Protein AF-A0A2T4ZDI1-F1 (afdb_monomer_lite)

Radius of gyration: 30.71 Å; chains: 1; bounding box: 75×49×83 Å

pLDDT: mean 70.28, std 19.52, range [36.59, 96.5]

Foldseek 3Di:
DDDCVVVVVVVVVVVVVVLVVVVVVVVVVVVVVVVVVVVDPDPVCPVVVVVVLVVCVVCVCVSVVVVCVVLVVVCVPDPVSVVVVVVVVVVVLVVLVVVLVVQLVVQVVPDPPRPPSNVVSVVSNVVVVVVVVVVVVVPDQAEWEDDPQWTADPNFIKGWFQQKKFFPVQWADFRHDYDQWTKTDGHPDDPRFKIWIDRDPPDGITIIIGTPDPDDDPVNQPFDWKWKQFPVRDIDTFDRVLVVVVVVQQVPFDFDDDDDPFAWPTKIWMWTHDPVDNIIGTWMWTATPVRWIWIDDPPGIGTDDPVSVVSVD

Organism: NCBI:txid1121389

Sequence (313 aa):
MGNDQPRLTRLHASLILVLTLGIVILTIPVSILFLYFTSFHTWEYMFYPIAYAIIINTVGFVTVGRARNILATHASKNKYGRRSVHSTFLLQFAVGVLGGLVGILIGRRYFKKGRLFTISNGALLLVNLCMYGWLFSYAYLPEIQKEGSALQYEDRQYSIMREADVSREHLGKTIGVSNASKIYAIKGFSTTEWLATCVDANIAFCSVYRQQTEPIDVNNFSPNQMVIQERNGTEKQVNQKNLDRLIALFEQNPQVAKPKSEKIVRSAAVYLFSDQYPFRWKLAYIKTSNDDRYLTDNNKTIQLDDELLQILK

Secondary structure (DSSP, 8-state):
----HHHHHHHHHHHHHHHHHHHHHHHHHHHHHHHHHHTS--GGGGHHHHHHHHHHHHHHHHHHHHHHHHHHHHHTT-TTHHHHHHHHHHHHHHHHHHHHHHHHHHHHHH-TT-HHHHHHHHHHHHHHHHHHHHHHHHH-PPB-EEETTEEEETTEEEEEEEEEEEEGGGEEEEEEEETTEEEEEETTS-TTTEEEEES-TT-SEEEEEEES-SPP-HHHH---EEEEE-TT--EEEE-HHHHHHHHHHHHHSPP-PPPSSSPEEEEEEEEEE-SS-SEEEEEEEEEETTS-EEEE-SS-EEEE-GGGHHHH-

Structure (mmCIF, N/CA/C/O backbone):
data_AF-A0A2T4ZDI1-F1
#
_entry.id   AF-A0A2T4ZDI1-F1
#
loop_
_atom_site.group_PDB
_atom_site.id
_atom_site.type_symbol
_atom_site.label_atom_id
_atom_site.label_alt_id
_atom_site.label_comp_id
_atom_site.label_asym_id
_atom_site.label_entity_id
_atom_site.label_seq_id
_atom_site.pdbx_PDB_ins_code
_atom_site.Cartn_x
_atom_site.Cartn_y
_atom_site.Cartn_z
_atom_site.occupancy
_atom_site.B_iso_or_equiv
_atom_site.auth_seq_id
_atom_site.auth_comp_id
_atom_site.auth_asym_id
_atom_site.auth_atom_id
_atom_site.pdbx_PDB_model_num
ATOM 1 N N . MET A 1 1 ? 14.271 33.858 2.937 1.00 39.78 1 MET A N 1
ATOM 2 C CA . MET A 1 1 ? 14.321 33.290 1.570 1.00 39.78 1 MET A CA 1
ATOM 3 C C . MET A 1 1 ? 15.446 33.986 0.818 1.00 39.78 1 MET A C 1
ATOM 5 O O . MET A 1 1 ? 15.275 35.121 0.400 1.00 39.78 1 MET A O 1
ATOM 9 N N . GLY A 1 2 ? 16.631 33.368 0.791 1.00 36.59 2 GLY A N 1
ATOM 10 C CA . GLY A 1 2 ? 17.852 33.942 0.214 1.00 36.59 2 GLY A CA 1
ATOM 11 C C . GLY A 1 2 ? 17.944 33.705 -1.294 1.00 36.59 2 GLY A C 1
ATOM 12 O O . GLY A 1 2 ? 17.640 32.620 -1.784 1.00 36.59 2 GLY A O 1
ATOM 13 N N . ASN A 1 3 ? 18.336 34.747 -2.019 1.00 44.28 3 ASN A N 1
ATOM 14 C CA . ASN A 1 3 ? 18.349 34.847 -3.475 1.00 44.28 3 ASN A CA 1
ATOM 15 C C . ASN A 1 3 ? 19.656 34.277 -4.077 1.00 44.28 3 ASN A C 1
ATOM 17 O O . ASN A 1 3 ? 20.459 35.017 -4.638 1.00 44.28 3 ASN A O 1
ATOM 21 N N . ASP A 1 4 ? 19.886 32.964 -3.945 1.00 38.50 4 ASP A N 1
ATOM 22 C CA . ASP A 1 4 ? 21.107 32.283 -4.438 1.00 38.50 4 ASP A CA 1
ATOM 23 C C . ASP A 1 4 ? 20.983 31.677 -5.854 1.00 38.50 4 ASP A C 1
ATOM 25 O O . ASP A 1 4 ? 21.949 31.145 -6.413 1.00 38.50 4 ASP A O 1
ATOM 29 N N . GLN A 1 5 ? 19.819 31.795 -6.501 1.00 40.94 5 GLN A N 1
ATOM 30 C CA . GLN A 1 5 ? 19.595 31.247 -7.846 1.00 40.94 5 GLN A CA 1
ATOM 31 C C . GLN A 1 5 ? 20.521 31.770 -8.968 1.00 40.94 5 GLN A C 1
ATOM 33 O O . GLN A 1 5 ? 20.863 30.962 -9.838 1.00 40.94 5 GLN A O 1
ATOM 38 N N . PRO A 1 6 ? 20.983 33.040 -9.008 1.00 41.75 6 PRO A N 1
ATOM 39 C CA . PRO A 1 6 ? 21.794 33.508 -10.136 1.00 41.75 6 PRO A CA 1
ATOM 40 C C . PRO A 1 6 ? 23.256 33.034 -10.091 1.00 41.75 6 PRO A C 1
ATOM 42 O O . PRO A 1 6 ? 23.949 33.092 -11.108 1.00 41.75 6 PRO A O 1
ATOM 45 N N . ARG A 1 7 ? 23.749 32.545 -8.942 1.00 40.66 7 ARG A N 1
ATOM 46 C CA . ARG A 1 7 ? 25.122 32.019 -8.822 1.00 40.66 7 ARG A CA 1
ATOM 47 C C . ARG A 1 7 ? 25.230 30.578 -9.314 1.00 40.66 7 ARG A C 1
ATOM 49 O O . ARG A 1 7 ? 26.206 30.232 -9.979 1.00 40.66 7 ARG A O 1
ATOM 56 N N . LEU A 1 8 ? 24.207 29.760 -9.064 1.00 41.31 8 LEU A N 1
ATOM 57 C CA . LEU A 1 8 ? 24.217 28.348 -9.445 1.00 41.31 8 LEU A CA 1
ATOM 58 C C . LEU A 1 8 ? 24.114 28.161 -10.969 1.00 41.31 8 LEU A C 1
ATOM 60 O O . LEU A 1 8 ? 24.819 27.331 -11.536 1.00 41.31 8 LEU A O 1
ATOM 64 N N . THR A 1 9 ? 23.301 28.967 -11.654 1.00 46.62 9 THR A N 1
ATOM 65 C CA . THR A 1 9 ? 23.159 28.926 -13.122 1.00 46.62 9 THR A CA 1
ATOM 66 C C . THR A 1 9 ? 24.428 29.358 -13.856 1.00 46.62 9 THR A C 1
ATOM 68 O O . THR A 1 9 ? 24.782 28.737 -14.858 1.00 46.62 9 THR A O 1
ATOM 71 N N . ARG A 1 10 ? 25.172 30.344 -13.331 1.00 43.69 10 ARG A N 1
ATOM 72 C CA . ARG A 1 10 ? 26.480 30.737 -13.889 1.00 43.69 10 ARG A CA 1
ATOM 73 C C . ARG A 1 10 ? 27.524 29.628 -13.751 1.00 43.69 10 ARG A C 1
ATOM 75 O O . ARG A 1 10 ? 28.236 29.360 -14.709 1.00 43.69 10 ARG A O 1
ATOM 82 N N . LEU A 1 11 ? 27.565 28.929 -12.615 1.00 46.56 11 LEU A N 1
ATOM 83 C CA . LEU A 1 11 ? 28.468 27.788 -12.404 1.00 46.56 11 LEU A CA 1
ATOM 84 C C . LEU A 1 11 ? 28.185 26.618 -13.362 1.00 46.56 11 LEU A C 1
ATOM 86 O O . LEU A 1 11 ? 29.123 26.021 -13.885 1.00 46.56 11 LEU A O 1
ATOM 90 N N . HIS A 1 12 ? 26.912 26.330 -13.655 1.00 47.72 12 HIS A N 1
ATOM 91 C CA . HIS A 1 12 ? 26.536 25.280 -14.612 1.00 47.72 12 HIS A CA 1
ATOM 92 C C . HIS A 1 12 ? 26.913 25.648 -16.053 1.00 47.72 12 HIS A C 1
ATOM 94 O O . HIS A 1 12 ? 27.430 24.803 -16.781 1.00 47.72 12 HIS A O 1
ATOM 100 N N . ALA A 1 13 ? 26.708 26.907 -16.453 1.00 45.28 13 ALA A N 1
ATOM 101 C CA . ALA A 1 13 ? 27.113 27.385 -17.773 1.00 45.28 13 ALA A CA 1
ATOM 102 C C . ALA A 1 13 ? 28.640 27.329 -17.948 1.00 45.28 13 ALA A C 1
ATOM 104 O O . ALA A 1 13 ? 29.117 26.849 -18.975 1.00 45.28 13 ALA A O 1
ATOM 105 N N . SER A 1 14 ? 29.403 27.726 -16.925 1.00 45.78 14 SER A N 1
ATOM 106 C CA . SER A 1 14 ? 30.868 27.661 -16.943 1.00 45.78 14 SER A CA 1
ATOM 107 C C . SER A 1 14 ? 31.394 26.225 -16.992 1.00 45.78 14 SER A C 1
ATOM 109 O O . SER A 1 14 ? 32.321 25.951 -17.745 1.00 45.78 14 SER A O 1
ATOM 111 N N . LEU A 1 15 ? 30.793 25.285 -16.253 1.00 49.50 15 LEU A N 1
ATOM 112 C CA . LEU A 1 15 ? 31.211 23.878 -16.278 1.00 49.50 15 LEU A CA 1
ATOM 113 C C . LEU A 1 15 ? 30.944 23.227 -17.644 1.00 49.50 15 LEU A C 1
ATOM 115 O O . LEU A 1 15 ? 31.797 22.513 -18.169 1.00 49.50 15 LEU A O 1
ATOM 119 N N . ILE A 1 16 ? 29.780 23.505 -18.242 1.00 51.31 16 ILE A N 1
ATOM 120 C CA . ILE A 1 16 ? 29.439 23.036 -19.592 1.00 51.31 16 ILE A CA 1
ATOM 121 C C . ILE A 1 16 ? 30.405 23.639 -20.616 1.00 51.31 16 ILE A C 1
ATOM 123 O O . ILE A 1 16 ? 30.919 22.910 -21.463 1.00 51.31 16 ILE A O 1
ATOM 127 N N . LEU A 1 17 ? 30.711 24.935 -20.516 1.00 48.41 17 LEU A N 1
ATOM 128 C CA . LEU A 1 17 ? 31.657 25.607 -21.406 1.00 48.41 17 LEU A CA 1
ATOM 129 C C . LEU A 1 17 ? 33.066 25.003 -21.293 1.00 48.41 17 LEU A C 1
ATOM 131 O O . LEU A 1 17 ? 33.677 24.710 -22.314 1.00 48.41 17 LEU A O 1
ATOM 135 N N . VAL A 1 18 ? 33.554 24.751 -20.073 1.00 52.44 18 VAL A N 1
ATOM 136 C CA . VAL A 1 18 ? 34.882 24.164 -19.819 1.00 52.44 18 VAL A CA 1
ATOM 137 C C . VAL A 1 18 ? 34.973 22.730 -20.337 1.00 52.44 18 VAL A C 1
ATOM 139 O O . VAL A 1 18 ? 35.964 22.379 -20.970 1.00 52.44 18 VAL A O 1
ATOM 142 N N . LEU A 1 19 ? 33.937 21.908 -20.145 1.00 49.28 19 LEU A N 1
ATOM 143 C CA . LEU A 1 19 ? 33.903 20.547 -20.693 1.00 49.28 19 LEU A CA 1
ATOM 144 C C . LEU A 1 19 ? 33.841 20.551 -22.225 1.00 49.28 19 LEU A C 1
ATOM 146 O O . LEU A 1 19 ? 34.514 19.752 -22.871 1.00 49.28 19 LEU A O 1
ATOM 150 N N . THR A 1 20 ? 33.085 21.479 -22.812 1.00 50.38 20 THR A N 1
ATOM 151 C CA . THR A 1 20 ? 32.968 21.600 -24.272 1.00 50.38 20 THR A CA 1
ATOM 152 C C . THR A 1 20 ? 34.278 22.101 -24.888 1.00 50.38 20 THR A C 1
ATOM 154 O O . THR A 1 20 ? 34.760 21.516 -25.855 1.00 50.38 20 THR A O 1
ATOM 157 N N . LEU A 1 21 ? 34.915 23.116 -24.292 1.00 46.34 21 LEU A N 1
ATOM 158 C CA . LEU A 1 21 ? 36.237 23.602 -24.698 1.00 46.34 21 LEU A CA 1
ATOM 159 C C . LEU A 1 21 ? 37.320 22.542 -24.498 1.00 46.34 21 LEU A C 1
ATOM 161 O O . LEU A 1 21 ? 38.151 22.378 -25.380 1.00 46.34 21 LEU A O 1
ATOM 165 N N . GLY A 1 22 ? 37.291 21.780 -23.403 1.00 49.44 22 GLY A N 1
ATOM 166 C CA . GLY A 1 22 ? 38.231 20.682 -23.167 1.00 49.44 22 GLY A CA 1
ATOM 167 C C . GLY A 1 22 ? 38.150 19.599 -24.247 1.00 49.44 22 GLY A C 1
ATOM 168 O O . GLY A 1 22 ? 39.178 19.153 -24.749 1.00 49.44 22 GLY A O 1
ATOM 169 N N . ILE A 1 23 ? 36.936 19.237 -24.677 1.00 50.16 23 ILE A N 1
ATOM 170 C CA . ILE A 1 23 ? 36.721 18.291 -25.785 1.00 50.16 23 ILE A CA 1
ATOM 171 C C . ILE A 1 23 ? 37.218 18.873 -27.117 1.00 50.16 23 ILE A C 1
ATOM 173 O O . ILE A 1 23 ? 37.845 18.165 -27.901 1.00 50.16 23 ILE A O 1
ATOM 177 N N . VAL A 1 24 ? 36.990 20.160 -27.384 1.00 47.56 24 VAL A N 1
ATOM 178 C CA . VAL A 1 24 ? 37.449 20.820 -28.621 1.00 47.56 24 VAL A CA 1
ATOM 179 C C . VAL A 1 24 ? 38.979 20.964 -28.651 1.00 47.56 24 VAL A C 1
ATOM 181 O O . VAL A 1 24 ? 39.612 20.664 -29.661 1.00 47.56 24 VAL A O 1
ATOM 184 N N . ILE A 1 25 ? 39.596 21.332 -27.527 1.00 47.78 25 ILE A N 1
ATOM 185 C CA . ILE A 1 25 ? 41.053 21.480 -27.388 1.00 47.78 25 ILE A CA 1
ATOM 186 C C . ILE A 1 25 ? 41.763 20.124 -27.466 1.00 47.78 25 ILE A C 1
ATOM 188 O O . ILE A 1 25 ? 42.890 20.071 -27.937 1.00 47.78 25 ILE A O 1
ATOM 192 N N . LEU A 1 26 ? 41.123 19.021 -27.064 1.00 47.34 26 LEU A N 1
ATOM 193 C CA . LEU A 1 26 ? 41.683 17.676 -27.232 1.00 47.34 26 LEU A CA 1
ATOM 194 C C . LEU A 1 26 ? 41.450 17.107 -28.637 1.00 47.34 26 LEU A C 1
ATOM 196 O O . LEU A 1 26 ? 42.296 16.376 -29.143 1.00 47.34 26 LEU A O 1
ATOM 200 N N . THR A 1 27 ? 40.339 17.437 -29.299 1.00 50.62 27 THR A N 1
ATOM 201 C CA . THR A 1 27 ? 40.041 16.890 -30.633 1.00 50.62 27 THR A CA 1
ATOM 202 C C . THR A 1 27 ? 40.819 17.582 -31.754 1.00 50.62 27 THR A C 1
ATOM 204 O O . THR A 1 27 ? 41.188 16.910 -32.718 1.00 50.62 27 THR A O 1
ATOM 207 N N . ILE A 1 28 ? 41.150 18.874 -31.635 1.00 47.44 28 ILE A N 1
ATOM 208 C CA . ILE A 1 28 ? 41.852 19.633 -32.690 1.00 47.44 28 ILE A CA 1
ATOM 209 C C . ILE A 1 28 ? 43.323 19.198 -32.890 1.00 47.44 28 ILE A C 1
ATOM 211 O O . ILE A 1 28 ? 43.657 18.818 -34.013 1.00 47.44 28 ILE A O 1
ATOM 215 N N . PRO A 1 29 ? 44.210 19.167 -31.870 1.00 46.16 29 PRO A N 1
ATOM 216 C CA . PRO A 1 29 ? 45.611 18.760 -32.036 1.00 46.16 29 PRO A CA 1
ATOM 217 C C . PRO A 1 29 ? 45.731 17.319 -32.518 1.00 46.16 29 PRO A C 1
ATOM 219 O O . PRO A 1 29 ? 46.622 16.985 -33.289 1.00 46.16 29 PRO A O 1
ATOM 222 N N . VAL A 1 30 ? 44.793 16.471 -32.100 1.00 50.12 30 VAL A N 1
ATOM 223 C CA . VAL A 1 30 ? 44.764 15.055 -32.451 1.00 50.12 30 VAL A CA 1
ATOM 224 C C . VAL A 1 30 ? 44.246 14.844 -33.880 1.00 50.12 30 VAL A C 1
ATOM 226 O O . VAL A 1 30 ? 44.764 13.985 -34.589 1.00 50.12 30 VAL A O 1
ATOM 229 N N . SER A 1 31 ? 43.308 15.672 -34.351 1.00 49.69 31 SER A N 1
ATOM 230 C CA . SER A 1 31 ? 42.899 15.703 -35.765 1.00 49.69 31 SER A CA 1
ATOM 231 C C . SER A 1 31 ? 44.014 16.242 -36.671 1.00 49.69 31 SER A C 1
ATOM 233 O O . SER A 1 31 ? 44.201 15.745 -37.778 1.00 49.69 31 SER A O 1
ATOM 235 N N . ILE A 1 32 ? 44.799 17.214 -36.189 1.00 50.81 32 ILE A N 1
ATOM 236 C CA . ILE A 1 32 ? 46.000 17.717 -36.877 1.00 50.81 32 ILE A CA 1
ATOM 237 C C . ILE A 1 32 ? 47.080 16.627 -36.935 1.00 50.81 32 ILE A C 1
ATOM 239 O O . ILE A 1 32 ? 47.657 16.406 -37.997 1.00 50.81 32 ILE A O 1
ATOM 243 N N . LEU A 1 33 ? 47.299 15.883 -35.843 1.00 49.38 33 LEU A N 1
ATOM 244 C CA . LEU A 1 33 ? 48.203 14.728 -35.816 1.00 49.38 33 LEU A CA 1
ATOM 245 C C . LEU A 1 33 ? 47.749 13.645 -36.811 1.00 49.38 33 LEU A C 1
ATOM 247 O O . LEU A 1 33 ? 48.561 13.095 -37.546 1.00 49.38 33 LEU A O 1
ATOM 251 N N . PHE A 1 34 ? 46.443 13.374 -36.888 1.00 50.62 34 PHE A N 1
ATOM 252 C CA . PHE A 1 34 ? 45.860 12.417 -37.832 1.00 50.62 34 PHE A CA 1
ATOM 253 C C . PHE A 1 34 ? 46.042 12.846 -39.298 1.00 50.62 34 PHE A C 1
ATOM 255 O O . PHE A 1 34 ? 46.395 12.024 -40.146 1.00 50.62 34 PHE A O 1
ATOM 262 N N . LEU A 1 35 ? 45.868 14.134 -39.609 1.00 49.41 35 LEU A N 1
ATOM 263 C CA . LEU A 1 35 ? 46.156 14.688 -40.939 1.00 49.41 35 LEU A CA 1
ATOM 264 C C . LEU A 1 35 ? 47.657 14.637 -41.274 1.00 49.41 35 LEU A C 1
ATOM 266 O O . LEU A 1 35 ? 48.026 14.350 -42.413 1.00 49.41 35 LEU A O 1
ATOM 270 N N . TYR A 1 36 ? 48.523 14.841 -40.280 1.00 50.16 36 TYR A N 1
ATOM 271 C CA . TYR A 1 36 ? 49.972 14.704 -40.428 1.00 50.16 36 TYR A CA 1
ATOM 272 C C . TYR A 1 36 ? 50.378 13.252 -40.740 1.00 50.16 36 TYR A C 1
ATOM 274 O O . TYR A 1 36 ? 51.114 13.014 -41.694 1.00 50.16 36 TYR A O 1
ATOM 282 N N . PHE A 1 37 ? 49.827 12.264 -40.023 1.00 47.69 37 PHE A N 1
ATOM 283 C CA . PHE A 1 37 ? 50.120 10.840 -40.244 1.00 47.69 37 PHE A CA 1
ATOM 284 C C . PHE A 1 37 ? 49.525 10.278 -41.541 1.00 47.69 37 PHE A C 1
ATOM 286 O O . PHE A 1 37 ? 50.158 9.458 -42.197 1.00 47.69 37 PHE A O 1
ATOM 293 N N . THR A 1 38 ? 48.340 10.732 -41.959 1.00 50.09 38 THR A N 1
ATOM 294 C CA . THR A 1 38 ? 47.721 10.294 -43.228 1.00 50.09 38 THR A CA 1
ATOM 295 C C . THR A 1 38 ? 48.400 10.877 -44.473 1.00 50.09 38 THR A C 1
ATOM 297 O O . THR A 1 38 ? 48.229 10.339 -45.568 1.00 50.09 38 THR A O 1
ATOM 300 N N . SER A 1 39 ? 49.211 11.929 -44.310 1.00 49.38 39 SER A N 1
ATOM 301 C CA . SER A 1 39 ? 50.030 12.515 -45.379 1.00 49.38 39 SER A CA 1
ATOM 302 C C . SER A 1 39 ? 51.314 11.719 -45.664 1.00 49.38 39 SER A C 1
ATOM 304 O O . SER A 1 39 ? 51.887 11.858 -46.743 1.00 49.38 39 SER A O 1
ATOM 306 N N . PHE A 1 40 ? 51.748 10.843 -44.749 1.00 46.88 40 PHE A N 1
ATOM 307 C CA . PHE A 1 40 ? 52.868 9.926 -44.972 1.00 46.88 40 PHE A CA 1
ATOM 308 C C . PHE A 1 40 ? 52.348 8.574 -45.489 1.00 46.88 40 PHE A C 1
ATOM 310 O O . PHE A 1 40 ? 51.689 7.811 -44.788 1.00 46.88 40 PHE A O 1
ATOM 317 N N . HIS A 1 41 ? 52.611 8.294 -46.768 1.00 50.00 41 HIS A N 1
ATOM 318 C CA . HIS A 1 41 ? 52.207 7.080 -47.485 1.00 50.00 41 HIS A CA 1
ATOM 319 C C . HIS A 1 41 ? 52.987 5.833 -47.035 1.00 50.00 41 HIS A C 1
ATOM 321 O O . HIS A 1 41 ? 53.791 5.288 -47.790 1.00 50.00 41 HIS A O 1
ATOM 327 N N . THR A 1 42 ? 52.729 5.321 -45.835 1.00 46.91 42 THR A N 1
ATOM 328 C CA . THR A 1 42 ? 53.154 3.962 -45.472 1.00 46.91 42 THR A CA 1
ATOM 329 C C . THR A 1 42 ? 51.965 3.140 -44.982 1.00 46.91 42 THR A C 1
ATOM 331 O O . THR A 1 42 ? 51.167 3.546 -44.140 1.00 46.91 42 THR A O 1
ATOM 334 N N . TRP A 1 43 ? 51.805 1.965 -45.592 1.00 45.84 43 TRP A N 1
ATOM 335 C CA . TRP A 1 43 ? 50.640 1.084 -45.461 1.00 45.84 43 TRP A CA 1
ATOM 336 C C . TRP A 1 43 ? 50.487 0.444 -44.069 1.00 45.84 43 TRP A C 1
ATOM 338 O O . TRP A 1 43 ? 49.454 -0.158 -43.783 1.00 45.84 43 TRP A O 1
ATOM 348 N N . GLU A 1 44 ? 51.465 0.621 -43.181 1.00 46.22 44 GLU A N 1
ATOM 349 C CA . GLU A 1 44 ? 51.450 0.107 -41.805 1.00 46.22 44 GLU A CA 1
ATOM 350 C C . GLU A 1 44 ? 50.489 0.878 -40.877 1.00 46.22 44 GLU A C 1
ATOM 352 O O . GLU A 1 44 ? 50.113 0.383 -39.816 1.00 46.22 44 GLU A O 1
ATOM 357 N N . TYR A 1 45 ? 49.989 2.048 -41.294 1.00 47.62 45 TYR A N 1
ATOM 358 C CA . TYR A 1 45 ? 49.121 2.895 -40.466 1.00 47.62 45 TYR A CA 1
ATOM 359 C C . TYR A 1 45 ? 47.609 2.662 -40.640 1.00 47.62 45 TYR A C 1
ATOM 361 O O . TYR A 1 45 ? 46.815 3.372 -40.027 1.00 47.62 45 TYR A O 1
ATOM 369 N N . MET A 1 46 ? 47.158 1.652 -41.399 1.00 45.84 46 MET A N 1
ATOM 370 C CA . MET A 1 46 ? 45.715 1.358 -41.543 1.00 45.84 46 MET A CA 1
ATOM 371 C C . MET A 1 46 ? 45.026 0.888 -40.246 1.00 45.84 46 MET A C 1
ATOM 373 O O . MET A 1 46 ? 43.804 0.990 -40.138 1.00 45.84 46 MET A O 1
ATOM 377 N N . PHE A 1 47 ? 45.780 0.437 -39.238 1.00 43.97 47 PHE A N 1
ATOM 378 C CA . PHE A 1 47 ? 45.231 0.063 -37.927 1.00 43.97 47 PHE A CA 1
ATOM 379 C C . PHE A 1 47 ? 44.957 1.263 -37.008 1.00 43.97 47 PHE A C 1
ATOM 381 O O . PHE A 1 47 ? 44.077 1.194 -36.146 1.00 43.97 47 PHE A O 1
ATOM 388 N N . TYR A 1 48 ? 45.647 2.387 -37.220 1.00 47.34 48 TYR A N 1
ATOM 389 C CA . TYR A 1 48 ? 45.492 3.587 -36.397 1.00 47.34 48 TYR A CA 1
ATOM 390 C C . TYR A 1 48 ? 44.095 4.225 -36.491 1.00 47.34 48 TYR A C 1
ATOM 392 O O . TYR A 1 48 ? 43.546 4.527 -35.439 1.00 47.34 48 TYR A O 1
ATOM 400 N N . PRO A 1 49 ? 43.453 4.378 -37.668 1.00 47.97 49 PRO A N 1
ATOM 401 C CA . PRO A 1 49 ? 42.096 4.919 -37.780 1.00 47.97 49 PRO A CA 1
ATOM 402 C C . PRO A 1 49 ? 41.035 4.099 -37.037 1.00 47.97 49 PRO A C 1
ATOM 404 O O . PRO A 1 49 ? 40.100 4.667 -36.479 1.00 47.97 49 PRO A O 1
ATOM 407 N N . ILE A 1 50 ? 41.182 2.770 -37.006 1.00 45.28 50 ILE A N 1
ATOM 408 C CA . ILE A 1 50 ? 40.242 1.867 -36.327 1.00 45.28 50 ILE A CA 1
ATOM 409 C C . ILE A 1 50 ? 40.448 1.944 -34.812 1.00 45.28 50 ILE A C 1
ATOM 411 O O . ILE A 1 50 ? 39.487 2.172 -34.080 1.00 45.28 50 ILE A O 1
ATOM 415 N N . ALA A 1 51 ? 41.696 1.846 -34.340 1.00 45.06 51 ALA A N 1
ATOM 416 C CA . ALA A 1 51 ? 42.025 2.048 -32.928 1.00 45.06 51 ALA A CA 1
ATOM 417 C C . ALA A 1 51 ? 41.612 3.453 -32.447 1.00 45.06 51 ALA A C 1
ATOM 419 O O . ALA A 1 51 ? 41.083 3.610 -31.352 1.00 45.06 51 ALA A O 1
ATOM 420 N N . TYR A 1 52 ? 41.762 4.467 -33.298 1.00 50.47 52 TYR A N 1
ATOM 421 C CA . TYR A 1 52 ? 41.361 5.849 -33.052 1.00 50.47 52 TYR A CA 1
ATOM 422 C C . TYR A 1 52 ? 39.842 6.029 -32.962 1.00 50.47 52 TYR A C 1
ATOM 424 O O . TYR A 1 52 ? 39.355 6.653 -32.020 1.00 50.47 52 TYR A O 1
ATOM 432 N N . ALA A 1 53 ? 39.077 5.437 -33.884 1.00 49.28 53 ALA A N 1
ATOM 433 C CA . ALA A 1 53 ? 37.617 5.441 -33.825 1.00 49.28 53 ALA A CA 1
ATOM 434 C C . ALA A 1 53 ? 37.105 4.719 -32.569 1.00 49.28 53 ALA A C 1
ATOM 436 O O . ALA A 1 53 ? 36.139 5.167 -31.952 1.00 49.28 53 ALA A O 1
ATOM 437 N N . ILE A 1 54 ? 37.776 3.642 -32.149 1.00 47.66 54 ILE A N 1
ATOM 438 C CA . ILE A 1 54 ? 37.476 2.931 -30.902 1.00 47.66 54 ILE A CA 1
ATOM 439 C C . ILE A 1 54 ? 37.799 3.814 -29.691 1.00 47.66 54 ILE A C 1
ATOM 441 O O . ILE A 1 54 ? 36.947 3.959 -28.818 1.00 47.66 54 ILE A O 1
ATOM 445 N N . ILE A 1 55 ? 38.967 4.463 -29.639 1.00 48.97 55 ILE A N 1
ATOM 446 C CA . ILE A 1 55 ? 39.363 5.327 -28.516 1.00 48.97 55 ILE A CA 1
ATOM 447 C C . ILE A 1 55 ? 38.441 6.547 -28.410 1.00 48.97 55 ILE A C 1
ATOM 449 O O . ILE A 1 55 ? 37.964 6.837 -27.318 1.00 48.97 55 ILE A O 1
ATOM 453 N N . ILE A 1 56 ? 38.110 7.225 -29.513 1.00 52.41 56 ILE A N 1
ATOM 454 C CA . ILE A 1 56 ? 37.191 8.375 -29.491 1.00 52.41 56 ILE A CA 1
ATOM 455 C C . ILE A 1 56 ? 35.784 7.963 -29.071 1.00 52.41 56 ILE A C 1
ATOM 457 O O . ILE A 1 56 ? 35.188 8.645 -28.239 1.00 52.41 56 ILE A O 1
ATOM 461 N N . ASN A 1 57 ? 35.256 6.848 -29.584 1.00 49.22 57 ASN A N 1
ATOM 462 C CA . ASN A 1 57 ? 33.946 6.366 -29.149 1.00 49.22 57 ASN A CA 1
ATOM 463 C C . ASN A 1 57 ? 33.974 5.941 -27.676 1.00 49.22 57 ASN A C 1
ATOM 465 O O . ASN A 1 57 ? 33.035 6.239 -26.948 1.00 49.22 57 ASN A O 1
ATOM 469 N N . THR A 1 58 ? 35.058 5.320 -27.202 1.00 46.28 58 THR A N 1
ATOM 470 C CA . THR A 1 58 ? 35.183 4.872 -25.804 1.00 46.28 58 THR A CA 1
ATOM 471 C C . THR A 1 58 ? 35.332 6.056 -24.847 1.00 46.28 58 THR A C 1
ATOM 473 O O . THR A 1 58 ? 34.636 6.131 -23.836 1.00 46.28 58 THR A O 1
ATOM 476 N N . VAL A 1 59 ? 36.184 7.030 -25.177 1.00 48.53 59 VAL A N 1
ATOM 477 C CA . VAL A 1 59 ? 36.363 8.259 -24.391 1.00 48.53 59 VAL A CA 1
ATOM 478 C C . VAL A 1 59 ? 35.090 9.104 -24.439 1.00 48.53 59 VAL A C 1
ATOM 480 O O . VAL A 1 59 ? 34.631 9.556 -23.392 1.00 48.53 59 VAL A O 1
ATOM 483 N N . GLY A 1 60 ? 34.450 9.242 -25.603 1.00 51.31 60 GLY A N 1
ATOM 484 C CA . GLY A 1 60 ? 33.137 9.875 -25.743 1.00 51.31 60 GLY A CA 1
ATOM 485 C C . GLY A 1 60 ? 32.085 9.205 -24.858 1.00 51.31 60 GLY A C 1
ATOM 486 O O . GLY A 1 60 ? 31.414 9.885 -24.086 1.00 51.31 60 GLY A O 1
ATOM 487 N N . PHE A 1 61 ? 32.011 7.873 -24.871 1.00 46.00 61 PHE A N 1
ATOM 488 C CA . PHE A 1 61 ? 31.079 7.082 -24.066 1.00 46.00 61 PHE A CA 1
ATOM 489 C C . PHE A 1 61 ? 31.299 7.255 -22.556 1.00 46.00 61 PHE A C 1
ATOM 491 O O . PHE A 1 61 ? 30.347 7.513 -21.818 1.00 46.00 61 PHE A O 1
ATOM 498 N N . VAL A 1 62 ? 32.548 7.193 -22.080 1.00 47.38 62 VAL A N 1
ATOM 499 C CA . VAL A 1 62 ? 32.877 7.360 -20.652 1.00 47.38 62 VAL A CA 1
ATOM 500 C C . VAL A 1 62 ? 32.620 8.796 -20.185 1.00 47.38 62 VAL A C 1
ATOM 502 O O . VAL A 1 62 ? 32.074 9.013 -19.099 1.00 47.38 62 VAL A O 1
ATOM 505 N N . THR A 1 63 ? 32.964 9.786 -21.009 1.00 48.97 63 THR A N 1
ATOM 506 C CA . THR A 1 63 ? 32.821 11.206 -20.651 1.00 48.97 63 THR A CA 1
ATOM 507 C C . THR A 1 63 ? 31.353 11.638 -20.672 1.00 48.97 63 THR A C 1
ATOM 509 O O . THR A 1 63 ? 30.898 12.309 -19.745 1.00 48.97 63 THR A O 1
ATOM 512 N N . VAL A 1 64 ? 30.575 11.177 -21.659 1.00 50.28 64 VAL A N 1
ATOM 513 C CA . VAL A 1 64 ? 29.123 11.412 -21.750 1.00 50.28 64 VAL A CA 1
ATOM 514 C C . VAL A 1 64 ? 28.369 10.639 -20.669 1.00 50.28 64 VAL A C 1
ATOM 516 O O . VAL A 1 64 ? 27.463 11.197 -20.056 1.00 50.28 64 VAL A O 1
ATOM 519 N N . GLY A 1 65 ? 28.766 9.403 -20.355 1.00 46.38 65 GLY A N 1
ATOM 520 C CA . GLY A 1 65 ? 28.192 8.627 -19.252 1.00 46.38 65 GLY A CA 1
ATOM 521 C C . GLY A 1 65 ? 28.383 9.304 -17.890 1.00 46.38 65 GLY A C 1
ATOM 522 O O . GLY A 1 65 ? 27.430 9.428 -17.116 1.00 46.38 65 GLY A O 1
ATOM 523 N N . ARG A 1 66 ? 29.586 9.831 -17.612 1.00 47.91 66 ARG A N 1
ATOM 524 C CA . ARG A 1 66 ? 29.870 10.588 -16.378 1.00 47.91 66 ARG A CA 1
ATOM 525 C C . ARG A 1 66 ? 29.159 11.940 -16.339 1.00 47.91 66 ARG A C 1
ATOM 527 O O . ARG A 1 66 ? 28.533 12.254 -15.328 1.00 47.91 66 ARG A O 1
ATOM 534 N N . ALA A 1 67 ? 29.181 12.705 -17.432 1.00 47.78 67 ALA A N 1
ATOM 535 C CA . ALA A 1 67 ? 28.458 13.974 -17.527 1.00 47.78 67 ALA A CA 1
ATOM 536 C C . ALA A 1 67 ? 26.940 13.774 -17.374 1.00 47.78 67 ALA A C 1
ATOM 538 O O . ALA A 1 67 ? 26.282 14.562 -16.699 1.00 47.78 67 ALA A O 1
ATOM 539 N N . ARG A 1 68 ? 26.385 12.680 -17.914 1.00 51.03 68 ARG A N 1
ATOM 540 C CA . ARG A 1 68 ? 24.975 12.297 -17.760 1.00 51.03 68 ARG A CA 1
ATOM 541 C C . ARG A 1 68 ? 24.634 11.913 -16.326 1.00 51.03 68 ARG A C 1
ATOM 543 O O . ARG A 1 68 ? 23.591 12.343 -15.854 1.00 51.03 68 ARG A O 1
ATOM 550 N N . ASN A 1 69 ? 25.479 11.166 -15.614 1.00 49.44 69 ASN A N 1
ATOM 551 C CA . ASN A 1 69 ? 25.221 10.847 -14.204 1.00 49.44 69 ASN A CA 1
ATOM 552 C C . ASN A 1 69 ? 25.203 12.103 -13.323 1.00 49.44 69 ASN A C 1
ATOM 554 O O . ASN A 1 69 ? 24.342 12.213 -12.451 1.00 49.44 69 ASN A O 1
ATOM 558 N N . ILE A 1 70 ? 26.079 13.074 -13.600 1.00 50.94 70 ILE A N 1
ATOM 559 C CA . ILE A 1 70 ? 26.136 14.368 -12.899 1.00 50.94 70 ILE A CA 1
ATOM 560 C C . ILE A 1 70 ? 24.935 15.258 -13.277 1.00 50.94 70 ILE A C 1
ATOM 562 O O . ILE A 1 70 ? 24.301 15.869 -12.417 1.00 50.94 70 ILE A O 1
ATOM 566 N N . LEU A 1 71 ? 24.557 15.298 -14.558 1.00 47.06 71 LEU A N 1
ATOM 567 C CA . LEU A 1 71 ? 23.419 16.091 -15.034 1.00 47.06 71 LEU A CA 1
ATOM 568 C C . LEU A 1 71 ? 22.066 15.474 -14.660 1.00 47.06 71 LEU A C 1
ATOM 570 O O . LEU A 1 71 ? 21.138 16.217 -14.372 1.00 47.06 71 LEU A O 1
ATOM 574 N N . ALA A 1 72 ? 21.924 14.148 -14.617 1.00 48.22 72 ALA A N 1
ATOM 575 C CA . ALA A 1 72 ? 20.681 13.467 -14.245 1.00 48.22 72 ALA A CA 1
ATOM 576 C C . ALA A 1 72 ? 20.396 13.567 -12.739 1.00 48.22 72 ALA A C 1
ATOM 578 O O . ALA A 1 72 ? 19.246 13.774 -12.342 1.00 48.22 72 ALA A O 1
ATOM 579 N N . THR A 1 73 ? 21.437 13.498 -11.899 1.00 49.34 73 THR A N 1
ATOM 580 C CA . THR A 1 73 ? 21.303 13.758 -10.456 1.00 49.34 73 THR A CA 1
ATOM 581 C C . THR A 1 73 ? 20.877 15.206 -10.189 1.00 49.34 73 THR A C 1
ATOM 583 O O . THR A 1 73 ? 19.980 15.427 -9.371 1.00 49.34 73 THR A O 1
ATOM 586 N N . HIS A 1 74 ? 21.397 16.183 -10.942 1.00 44.44 74 HIS A N 1
ATOM 587 C CA . HIS A 1 74 ? 21.012 17.595 -10.803 1.00 44.44 74 HIS A CA 1
ATOM 588 C C . HIS A 1 74 ? 19.691 17.991 -11.498 1.00 44.44 74 HIS A C 1
ATOM 590 O O . HIS A 1 74 ? 18.921 18.773 -10.938 1.00 44.44 74 HIS A O 1
ATOM 596 N N . ALA A 1 75 ? 19.362 17.434 -12.668 1.00 44.50 75 ALA A N 1
ATOM 597 C CA . ALA A 1 75 ? 18.142 17.748 -13.426 1.00 44.50 75 ALA A CA 1
ATOM 598 C C . ALA A 1 75 ? 16.864 17.204 -12.771 1.00 44.50 75 ALA A C 1
ATOM 600 O O . ALA A 1 75 ? 15.778 17.723 -13.033 1.00 44.50 75 ALA A O 1
ATOM 601 N N . SER A 1 76 ? 16.976 16.218 -11.871 1.00 44.41 76 SER A N 1
ATOM 602 C CA . SER A 1 76 ? 15.841 15.739 -11.069 1.00 44.41 76 SER A CA 1
ATOM 603 C C . SER A 1 76 ? 15.213 16.825 -10.180 1.00 44.41 76 SER A C 1
ATOM 605 O O . SER A 1 76 ? 14.089 16.648 -9.720 1.00 44.41 76 SER A O 1
ATOM 607 N N . LYS A 1 77 ? 15.903 17.961 -9.982 1.00 45.62 77 LYS A N 1
ATOM 608 C CA . LYS A 1 77 ? 15.455 19.079 -9.142 1.00 45.62 77 LYS A CA 1
ATOM 609 C C . LYS A 1 77 ? 14.910 20.291 -9.907 1.00 45.62 77 LYS A C 1
ATOM 611 O O . LYS A 1 77 ? 14.435 21.217 -9.258 1.00 45.62 77 LYS A O 1
ATOM 616 N N . ASN A 1 78 ? 14.980 20.354 -11.246 1.00 41.28 78 ASN A N 1
ATOM 617 C CA . ASN A 1 78 ? 14.567 21.575 -11.954 1.00 41.28 78 ASN A CA 1
ATOM 618 C C . ASN A 1 78 ? 14.058 21.343 -13.392 1.00 41.28 78 ASN A C 1
ATOM 620 O O . ASN A 1 78 ? 14.734 20.727 -14.217 1.00 41.28 78 ASN A O 1
ATOM 624 N N . LYS A 1 79 ? 12.887 21.911 -13.722 1.00 40.72 79 LYS A N 1
ATOM 625 C CA . LYS A 1 79 ? 12.166 21.745 -15.008 1.00 40.72 79 LYS A CA 1
ATOM 626 C C . LYS A 1 79 ? 12.993 22.196 -16.229 1.00 40.72 79 LYS A C 1
ATOM 628 O O . LYS A 1 79 ? 12.822 21.667 -17.324 1.00 40.72 79 LYS A O 1
ATOM 633 N N . TYR A 1 80 ? 13.946 23.110 -16.026 1.00 41.50 80 TYR A N 1
ATOM 634 C CA . TYR A 1 80 ? 14.846 23.636 -17.061 1.00 41.50 80 TYR A CA 1
ATOM 635 C C . TYR A 1 80 ? 16.022 22.707 -17.418 1.00 41.50 80 TYR A C 1
ATOM 637 O O . TYR A 1 80 ? 16.570 22.820 -18.515 1.00 41.50 80 TYR A O 1
ATOM 645 N N . GLY A 1 81 ? 16.371 21.740 -16.558 1.00 42.88 81 GLY A N 1
ATOM 646 C CA . GLY A 1 81 ? 17.442 20.772 -16.834 1.00 42.88 81 GLY A CA 1
ATOM 647 C C . GLY A 1 81 ? 17.114 19.818 -17.990 1.00 42.88 81 GLY A C 1
ATOM 648 O O . GLY A 1 81 ? 18.001 19.457 -18.759 1.00 42.88 81 GLY A O 1
ATOM 649 N N . ARG A 1 82 ? 15.829 19.475 -18.185 1.00 45.38 82 ARG A N 1
ATOM 650 C CA . ARG A 1 82 ? 15.380 18.584 -19.276 1.00 45.38 82 ARG A CA 1
ATOM 651 C C . ARG A 1 82 ? 15.612 19.167 -20.672 1.00 45.38 82 ARG A C 1
ATOM 653 O O . ARG A 1 82 ? 16.037 18.433 -21.557 1.00 45.38 82 ARG A O 1
ATOM 660 N N . ARG A 1 83 ? 15.369 20.470 -20.877 1.00 43.72 83 ARG A N 1
ATOM 661 C CA . ARG A 1 83 ? 15.590 21.123 -22.186 1.00 43.72 83 ARG A CA 1
ATOM 662 C C . ARG A 1 83 ? 17.074 21.204 -22.540 1.00 43.72 83 ARG A C 1
ATOM 664 O O . ARG A 1 83 ? 17.431 20.950 -23.684 1.00 43.72 83 ARG A O 1
ATOM 671 N N . SER A 1 84 ? 17.926 21.495 -21.556 1.00 44.28 84 SER A N 1
ATOM 672 C CA . SER A 1 84 ? 19.374 21.609 -21.764 1.00 44.28 84 SER A CA 1
ATOM 673 C C . SER A 1 84 ? 19.997 20.273 -22.187 1.00 44.28 84 SER A C 1
ATOM 675 O O . SER A 1 84 ? 20.689 20.227 -23.202 1.00 44.28 84 SER A O 1
ATOM 677 N N . VAL A 1 85 ? 19.657 19.169 -21.509 1.00 51.06 85 VAL A N 1
ATOM 678 C CA . VAL A 1 85 ? 20.161 17.828 -21.864 1.00 51.06 85 VAL A CA 1
ATOM 679 C C . VAL A 1 85 ? 19.717 17.412 -23.272 1.00 51.06 85 VAL A C 1
ATOM 681 O O . VAL A 1 85 ? 20.519 16.868 -24.026 1.00 51.06 85 VAL A O 1
ATOM 684 N N . HIS A 1 86 ? 18.479 17.732 -23.664 1.00 47.16 86 HIS A N 1
ATOM 685 C CA . HIS A 1 86 ? 17.970 17.440 -25.007 1.00 47.16 86 HIS A CA 1
ATOM 686 C C . HIS A 1 86 ? 18.716 18.234 -26.097 1.00 47.16 86 HIS A C 1
ATOM 688 O O . HIS A 1 86 ? 19.102 17.669 -27.117 1.00 47.16 86 HIS A O 1
ATOM 694 N N . SER A 1 87 ? 19.002 19.521 -25.861 1.00 47.59 87 SER A N 1
ATOM 695 C CA . SER A 1 87 ? 19.751 20.360 -26.812 1.00 47.59 87 SER A CA 1
ATOM 696 C C . SER A 1 87 ? 21.219 19.950 -26.970 1.00 47.59 87 SER A C 1
ATOM 698 O O . SER A 1 87 ? 21.716 19.886 -28.092 1.00 47.59 87 SER A O 1
ATOM 700 N N . THR A 1 88 ? 21.910 19.614 -25.875 1.00 53.25 88 THR A N 1
ATOM 701 C CA . THR A 1 88 ? 23.309 19.161 -25.928 1.00 53.25 88 THR A CA 1
ATOM 702 C C . THR A 1 88 ? 23.422 17.812 -26.638 1.00 53.25 88 THR A C 1
ATOM 704 O O . THR A 1 88 ? 24.368 17.586 -27.389 1.00 53.25 88 THR A O 1
ATOM 707 N N . PHE A 1 89 ? 22.429 16.939 -26.461 1.00 54.28 89 PHE A N 1
ATOM 708 C CA . PHE A 1 89 ? 22.378 15.643 -27.127 1.00 54.28 89 PHE A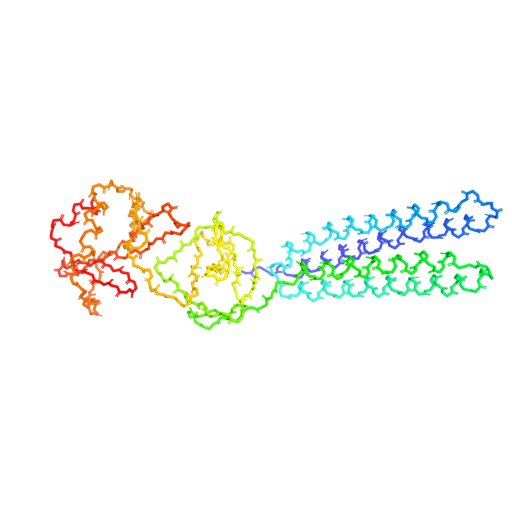 CA 1
ATOM 709 C C . PHE A 1 89 ? 22.073 15.761 -28.627 1.00 54.28 89 PHE A C 1
ATOM 711 O O . PHE A 1 89 ? 22.762 15.141 -29.433 1.00 54.28 89 PHE A O 1
ATOM 718 N N . LEU A 1 90 ? 21.097 16.590 -29.022 1.00 54.81 90 LEU A N 1
ATOM 719 C CA . LEU A 1 90 ? 20.803 16.861 -30.437 1.00 54.81 90 LEU A CA 1
ATOM 720 C C . LEU A 1 90 ? 22.012 17.456 -31.164 1.00 54.81 90 LEU A C 1
ATOM 722 O O . LEU A 1 90 ? 22.290 17.082 -32.301 1.00 54.81 90 LEU A O 1
ATOM 726 N N . LEU A 1 91 ? 22.766 18.331 -30.492 1.00 53.88 91 LEU A N 1
ATOM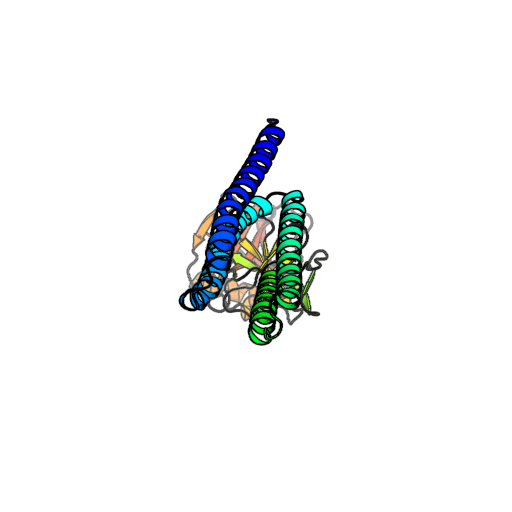 727 C CA . LEU A 1 91 ? 23.997 18.895 -31.036 1.00 53.88 91 LEU A CA 1
ATOM 728 C C . LEU A 1 91 ? 25.076 17.819 -31.235 1.00 53.88 91 LEU A C 1
ATOM 730 O O . LEU A 1 91 ? 25.685 17.765 -32.298 1.00 53.88 91 LEU A O 1
ATOM 734 N N . GLN A 1 92 ? 25.287 16.929 -30.260 1.00 5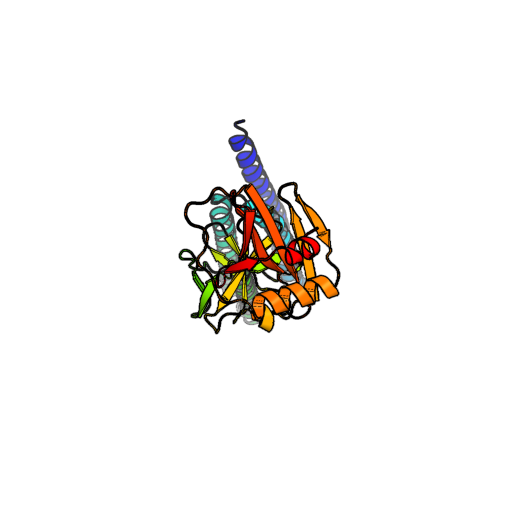6.25 92 GLN A N 1
ATOM 735 C CA . GLN A 1 92 ? 26.256 15.832 -30.389 1.00 56.25 92 GLN A CA 1
ATOM 736 C C . GLN A 1 92 ? 25.859 14.823 -31.473 1.00 56.25 92 GLN A C 1
ATOM 738 O O . GLN A 1 92 ? 26.714 14.389 -32.242 1.00 56.25 92 GLN A O 1
ATOM 743 N N . PHE A 1 93 ? 24.568 14.505 -31.584 1.00 55.59 93 PHE A N 1
ATOM 744 C CA . PHE A 1 93 ? 24.037 13.665 -32.654 1.00 55.59 93 PHE A CA 1
ATOM 745 C C . PHE A 1 93 ? 24.261 14.301 -34.031 1.00 55.59 93 PHE A C 1
ATOM 747 O O . PHE A 1 93 ? 24.785 13.654 -34.935 1.00 55.59 93 PHE A O 1
ATOM 754 N N . ALA A 1 94 ? 23.933 15.589 -34.177 1.00 57.22 94 ALA A N 1
ATOM 755 C CA . ALA A 1 94 ? 24.152 16.327 -35.415 1.00 57.22 94 ALA A CA 1
ATOM 756 C C . ALA A 1 94 ? 25.640 16.367 -35.796 1.00 57.22 94 ALA A C 1
ATOM 758 O O . ALA A 1 94 ? 25.975 16.122 -36.952 1.00 57.22 94 ALA A O 1
ATOM 759 N N . VAL A 1 95 ? 26.538 16.598 -34.832 1.00 56.69 95 VAL A N 1
ATOM 760 C CA . VAL A 1 95 ? 27.995 16.587 -35.053 1.00 56.69 95 VAL A CA 1
ATOM 761 C C . VAL A 1 95 ? 28.491 15.196 -35.462 1.00 56.69 95 VAL A C 1
ATOM 763 O O . VAL A 1 95 ? 29.284 15.094 -36.396 1.00 56.69 95 VAL A O 1
ATOM 766 N N . GLY A 1 96 ? 28.000 14.124 -34.831 1.00 56.50 96 GLY A N 1
ATOM 767 C CA . GLY A 1 96 ? 28.356 12.748 -35.192 1.00 56.50 96 GLY A CA 1
ATOM 768 C C . GLY A 1 96 ? 27.899 12.362 -36.602 1.00 56.50 96 GLY A C 1
ATOM 769 O O . GLY A 1 96 ? 28.680 11.815 -37.382 1.00 56.50 96 GLY A O 1
ATOM 770 N N . VAL A 1 97 ? 26.659 12.706 -36.966 1.00 57.56 97 VAL A N 1
ATOM 771 C CA . VAL A 1 97 ? 26.103 12.442 -38.304 1.00 57.56 97 VAL A CA 1
ATOM 772 C C . VAL A 1 97 ? 26.813 13.274 -39.373 1.00 57.56 97 VAL A C 1
ATOM 774 O O . VAL A 1 97 ? 27.219 12.728 -40.400 1.00 57.56 97 VAL A O 1
ATOM 777 N N . LEU A 1 98 ? 27.025 14.572 -39.133 1.00 57.62 98 LEU A N 1
ATOM 778 C CA . LEU A 1 98 ? 27.747 15.448 -40.060 1.00 57.62 98 LEU A CA 1
ATOM 779 C C . LEU A 1 98 ? 29.202 15.002 -40.236 1.00 57.62 98 LEU A C 1
ATOM 781 O O . LEU A 1 98 ? 29.677 14.931 -41.367 1.00 57.62 98 LEU A O 1
ATOM 785 N N . GLY A 1 99 ? 29.889 14.628 -39.153 1.00 55.78 99 GLY A N 1
ATOM 786 C CA . GLY A 1 99 ? 31.249 14.090 -39.207 1.00 55.78 99 GLY A CA 1
ATOM 787 C C . GLY A 1 99 ? 31.339 12.800 -40.028 1.00 55.78 99 GLY A C 1
ATOM 788 O O . GLY A 1 99 ? 32.217 12.672 -40.883 1.00 55.78 99 GLY A O 1
ATOM 789 N N . GLY A 1 100 ? 30.386 11.878 -39.845 1.00 55.94 100 GLY A N 1
ATOM 790 C CA . GLY A 1 100 ? 30.295 10.647 -40.636 1.00 55.94 100 GLY A CA 1
ATOM 791 C C . GLY A 1 100 ? 30.045 10.907 -42.125 1.00 55.94 100 GLY A C 1
ATOM 792 O O . GLY A 1 100 ? 30.721 10.331 -42.980 1.00 55.94 100 GLY A O 1
ATOM 793 N N . LEU A 1 101 ? 29.127 11.821 -42.454 1.00 57.88 101 LEU A N 1
ATOM 794 C CA . LEU A 1 101 ? 28.819 12.200 -43.838 1.00 57.88 101 LEU A CA 1
ATOM 795 C C . LEU A 1 101 ? 30.003 12.883 -44.534 1.00 57.88 101 LEU A C 1
ATOM 797 O O . LEU A 1 101 ? 30.320 12.547 -45.677 1.00 57.88 101 LEU A O 1
ATOM 801 N N . VAL A 1 102 ? 30.699 13.792 -43.845 1.00 58.91 102 VAL A N 1
ATOM 802 C CA . VAL A 1 102 ? 31.916 14.438 -44.358 1.00 58.91 102 VAL A CA 1
ATOM 803 C C . VAL A 1 102 ? 33.018 13.400 -44.594 1.00 58.91 102 VAL A C 1
ATOM 805 O O . VAL A 1 102 ? 33.641 13.409 -45.656 1.00 58.91 102 VAL A O 1
ATOM 808 N N . GLY A 1 103 ? 33.205 12.443 -43.679 1.00 55.88 103 GLY A N 1
ATOM 809 C CA . GLY A 1 103 ? 34.151 11.336 -43.853 1.00 55.88 103 GLY A CA 1
ATOM 810 C C . GLY A 1 103 ? 33.845 10.455 -45.073 1.00 55.88 103 GLY A C 1
ATOM 811 O O . GLY A 1 103 ? 34.758 10.073 -45.808 1.00 55.88 103 GLY A O 1
ATOM 812 N N . ILE A 1 104 ? 32.564 10.185 -45.349 1.00 57.44 104 ILE A N 1
ATOM 813 C CA . ILE A 1 104 ? 32.118 9.456 -46.550 1.00 57.44 104 ILE A CA 1
ATOM 814 C C . ILE A 1 104 ? 32.402 10.262 -47.827 1.00 57.44 104 ILE A C 1
ATOM 816 O O . ILE A 1 104 ? 32.888 9.699 -48.812 1.00 57.44 104 ILE A O 1
ATOM 820 N N . LEU A 1 105 ? 32.127 11.570 -47.824 1.00 59.50 105 LEU A N 1
ATOM 821 C CA . LEU A 1 105 ? 32.347 12.452 -48.977 1.00 59.50 105 LEU A CA 1
ATOM 822 C C . LEU A 1 105 ? 33.837 12.620 -49.306 1.00 59.50 105 LEU A C 1
ATOM 824 O O . LEU A 1 105 ? 34.222 12.515 -50.473 1.00 59.50 105 LEU A O 1
ATOM 828 N N . ILE A 1 106 ? 34.684 12.813 -48.290 1.00 57.28 106 ILE A N 1
ATOM 829 C CA . ILE A 1 106 ? 36.144 12.879 -48.447 1.00 57.28 106 ILE A CA 1
ATOM 830 C C . ILE A 1 106 ? 36.679 11.520 -48.921 1.00 57.28 106 ILE A C 1
ATOM 832 O O . ILE A 1 106 ? 37.414 11.459 -49.906 1.00 57.28 106 ILE A O 1
ATOM 836 N N . GLY A 1 107 ? 36.238 10.414 -48.311 1.00 53.25 107 GLY A N 1
ATOM 837 C CA . GLY A 1 107 ? 36.623 9.062 -48.727 1.00 53.25 107 GLY A CA 1
ATOM 838 C C . GLY A 1 107 ? 36.289 8.762 -50.193 1.00 53.25 107 GLY A C 1
ATOM 839 O O . GLY A 1 107 ? 37.116 8.202 -50.913 1.00 53.25 107 GLY A O 1
ATOM 840 N N . ARG A 1 108 ? 35.118 9.208 -50.673 1.00 58.19 108 ARG A N 1
ATOM 841 C CA . ARG A 1 108 ? 34.709 9.092 -52.085 1.00 58.19 108 ARG A CA 1
ATOM 842 C C . ARG A 1 108 ? 35.584 9.901 -53.044 1.00 58.19 108 ARG A C 1
ATOM 844 O O . ARG A 1 108 ? 35.803 9.453 -54.167 1.00 58.19 108 ARG A O 1
ATOM 851 N N . ARG A 1 109 ? 36.053 11.084 -52.634 1.00 59.56 109 ARG A N 1
ATOM 852 C CA . ARG A 1 109 ? 36.819 11.996 -53.500 1.00 59.56 109 ARG A CA 1
ATOM 853 C C . ARG A 1 109 ? 38.292 11.601 -53.623 1.00 59.56 109 ARG A C 1
ATOM 855 O O . ARG A 1 109 ? 38.859 11.757 -54.700 1.00 59.56 109 ARG A O 1
ATOM 862 N N . TYR A 1 110 ? 38.889 11.078 -52.552 1.00 53.28 110 TYR A N 1
ATOM 863 C CA . TYR A 1 110 ? 40.331 10.809 -52.495 1.00 53.28 110 TYR A CA 1
ATOM 864 C C . TYR A 1 110 ? 40.719 9.344 -52.752 1.00 53.28 110 TYR A C 1
ATOM 866 O O . TYR A 1 110 ? 41.842 9.089 -53.175 1.00 53.28 110 TYR A O 1
ATOM 874 N N . PHE A 1 111 ? 39.807 8.375 -52.599 1.00 54.84 111 PHE A N 1
ATOM 875 C CA . PHE A 1 111 ? 40.120 6.957 -52.817 1.00 54.84 111 PHE A CA 1
ATOM 876 C C . PHE A 1 111 ? 39.291 6.349 -53.958 1.00 54.84 111 PHE A C 1
ATOM 878 O O . PHE A 1 111 ? 38.232 5.763 -53.744 1.00 54.84 111 PHE A O 1
ATOM 885 N N . LYS A 1 112 ? 39.823 6.386 -55.191 1.00 49.56 112 LYS A N 1
ATOM 886 C CA . LYS A 1 112 ? 39.215 5.761 -56.393 1.00 49.56 112 LYS A CA 1
ATOM 887 C C . LYS A 1 112 ? 39.021 4.229 -56.308 1.00 49.56 112 LYS A C 1
ATOM 889 O O . LYS A 1 112 ? 38.320 3.669 -57.142 1.00 49.56 112 LYS A O 1
ATOM 894 N N . LYS A 1 113 ? 39.589 3.545 -55.302 1.00 52.44 113 LYS A N 1
ATOM 895 C CA . LYS A 1 113 ? 39.367 2.109 -54.993 1.00 52.44 113 LYS A CA 1
ATOM 896 C C . LYS A 1 113 ? 38.721 1.864 -53.611 1.00 52.44 113 LYS A C 1
ATOM 898 O O . LYS A 1 113 ? 38.696 0.738 -53.123 1.00 52.44 113 LYS A O 1
ATOM 903 N N . GLY A 1 114 ? 38.194 2.901 -52.958 1.00 47.72 114 GLY A N 1
ATOM 904 C CA . GLY A 1 114 ? 37.870 2.919 -51.525 1.00 47.72 114 GLY A CA 1
ATOM 905 C C . GLY A 1 114 ? 36.560 2.256 -51.082 1.00 47.72 114 GLY A C 1
ATOM 906 O O . GLY A 1 114 ? 35.885 2.826 -50.227 1.00 47.72 114 GLY A O 1
ATOM 907 N N . ARG A 1 115 ? 36.193 1.070 -51.600 1.00 50.59 115 ARG A N 1
ATOM 908 C CA . ARG A 1 115 ? 35.001 0.328 -51.121 1.00 50.59 115 ARG A CA 1
ATOM 909 C C . ARG A 1 115 ? 35.070 0.030 -49.615 1.00 50.59 115 ARG A C 1
ATOM 911 O O . ARG A 1 115 ? 34.062 0.173 -48.936 1.00 50.59 115 ARG A O 1
ATOM 918 N N . LEU A 1 116 ? 36.248 -0.311 -49.077 1.00 49.28 116 LEU A N 1
ATOM 919 C CA . LEU A 1 116 ? 36.407 -0.600 -47.642 1.00 49.28 116 LEU A CA 1
ATOM 920 C C . LEU A 1 116 ? 36.184 0.633 -46.749 1.00 49.28 116 LEU A C 1
ATOM 922 O O . LEU A 1 116 ? 35.501 0.532 -45.737 1.00 49.28 116 LEU A O 1
ATOM 926 N N . PHE A 1 117 ? 36.687 1.809 -47.139 1.00 48.59 117 PHE A N 1
ATOM 927 C CA . PHE A 1 117 ? 36.590 3.023 -46.316 1.00 48.59 117 PHE A CA 1
ATOM 928 C C . PHE A 1 117 ? 35.146 3.540 -46.202 1.00 48.59 117 PHE A C 1
ATOM 930 O O . PHE A 1 117 ? 34.741 4.073 -45.170 1.00 48.59 117 PHE A O 1
ATOM 937 N N . THR A 1 118 ? 34.332 3.339 -47.247 1.00 52.94 118 THR A N 1
ATOM 938 C CA . THR A 1 118 ? 32.900 3.682 -47.206 1.00 52.94 118 THR A CA 1
ATOM 939 C C . THR A 1 118 ? 32.109 2.719 -46.316 1.00 52.94 118 THR A C 1
ATOM 941 O O . THR A 1 118 ? 31.211 3.158 -45.601 1.00 52.94 118 THR A O 1
ATOM 944 N N . ILE A 1 119 ? 32.467 1.429 -46.314 1.00 54.06 119 ILE A N 1
ATOM 945 C CA . ILE A 1 119 ? 31.823 0.399 -45.484 1.00 54.06 119 ILE A CA 1
ATOM 946 C C . ILE A 1 119 ? 32.144 0.618 -43.998 1.00 54.06 119 ILE A C 1
ATOM 948 O O . ILE A 1 119 ? 31.234 0.594 -43.173 1.00 54.06 119 ILE A O 1
ATOM 952 N N . SER A 1 120 ? 33.403 0.911 -43.650 1.00 55.22 120 SER A N 1
ATOM 953 C CA . SER A 1 120 ? 33.814 1.151 -42.258 1.00 55.22 120 SER A CA 1
ATOM 954 C C . SER A 1 120 ? 33.157 2.394 -41.645 1.00 55.22 120 SER A C 1
ATOM 956 O O . SER A 1 120 ? 32.666 2.331 -40.519 1.00 55.22 120 SER A O 1
ATOM 958 N N . ASN A 1 121 ? 33.067 3.504 -42.387 1.00 56.31 121 ASN A N 1
ATOM 959 C CA . ASN A 1 121 ? 32.401 4.718 -41.897 1.00 56.31 121 ASN A CA 1
ATOM 960 C C . ASN A 1 121 ? 30.872 4.565 -41.825 1.00 56.31 121 ASN A C 1
ATOM 962 O O . ASN A 1 121 ? 30.250 5.077 -40.896 1.00 56.31 121 ASN A O 1
ATOM 966 N N . GLY A 1 122 ? 30.265 3.819 -42.757 1.00 55.28 122 GLY A N 1
ATOM 967 C CA . GLY A 1 122 ? 28.843 3.468 -42.696 1.00 55.28 122 GLY A CA 1
ATOM 968 C C . GLY A 1 122 ? 28.503 2.591 -41.486 1.00 55.28 122 GLY A C 1
ATOM 969 O O . GLY A 1 122 ? 27.514 2.847 -40.801 1.00 55.28 122 GLY A O 1
ATOM 970 N N . ALA A 1 123 ? 29.356 1.614 -41.166 1.00 54.50 123 ALA A N 1
ATOM 971 C CA . ALA A 1 123 ? 29.206 0.776 -39.978 1.00 54.50 123 ALA A CA 1
ATOM 972 C C . ALA A 1 123 ? 29.344 1.586 -38.676 1.00 54.50 123 ALA A C 1
ATOM 974 O O . ALA A 1 123 ? 28.557 1.394 -37.752 1.00 54.50 123 ALA A O 1
ATOM 975 N N . LEU A 1 124 ? 30.282 2.540 -38.612 1.00 58.88 124 LEU A N 1
ATOM 976 C CA . LEU A 1 124 ? 30.456 3.408 -37.441 1.00 58.88 124 LEU A CA 1
ATOM 977 C C . LEU A 1 124 ? 29.240 4.322 -37.200 1.00 58.88 124 LEU A C 1
ATOM 979 O O . LEU A 1 124 ? 28.853 4.560 -36.054 1.00 58.88 124 LEU A O 1
ATOM 983 N N . LEU A 1 125 ? 28.626 4.819 -38.280 1.00 59.78 125 LEU A N 1
ATOM 984 C CA . LEU A 1 125 ? 27.399 5.613 -38.221 1.00 59.78 125 LEU A CA 1
ATOM 985 C C . LEU A 1 125 ? 26.216 4.765 -37.728 1.00 59.78 125 LEU A C 1
ATOM 987 O O . LEU A 1 125 ? 25.458 5.216 -36.873 1.00 59.78 125 LEU A O 1
ATOM 991 N N . LEU A 1 126 ? 26.096 3.524 -38.212 1.00 58.75 126 LEU A N 1
ATOM 992 C CA . LEU A 1 126 ? 25.061 2.583 -37.782 1.00 58.75 126 LEU A CA 1
ATOM 993 C C . LEU A 1 126 ? 25.208 2.221 -36.298 1.00 58.75 126 LEU A C 1
ATOM 995 O O . LEU A 1 126 ? 24.232 2.280 -35.559 1.00 58.75 126 LEU A O 1
ATOM 999 N N . VAL A 1 127 ? 26.427 1.918 -35.838 1.00 61.53 127 VAL A N 1
ATOM 1000 C CA . VAL A 1 127 ? 26.702 1.623 -34.421 1.00 61.53 127 VAL A CA 1
ATOM 1001 C C . VAL A 1 127 ? 26.358 2.822 -33.538 1.00 61.53 127 VAL A C 1
ATOM 1003 O O . VAL A 1 127 ? 25.720 2.642 -32.502 1.00 61.53 127 VAL A O 1
ATOM 1006 N N . ASN A 1 128 ? 26.702 4.045 -33.955 1.00 63.28 128 ASN A N 1
ATOM 1007 C CA . ASN A 1 128 ? 26.304 5.250 -33.226 1.00 63.28 128 ASN A CA 1
ATOM 1008 C C . ASN A 1 128 ? 24.782 5.427 -33.200 1.00 63.28 128 ASN A C 1
ATOM 1010 O O . ASN A 1 128 ? 24.225 5.673 -32.137 1.00 63.28 128 ASN A O 1
ATOM 1014 N N . LEU A 1 129 ? 24.087 5.240 -34.325 1.00 61.62 129 LEU A N 1
ATOM 1015 C CA . LEU A 1 129 ? 22.621 5.302 -34.385 1.00 61.62 129 LEU A CA 1
ATOM 1016 C C . LEU A 1 129 ? 21.959 4.256 -33.477 1.00 61.62 129 LEU A C 1
ATOM 1018 O O . LEU A 1 129 ? 21.036 4.592 -32.738 1.00 61.62 129 LEU A O 1
ATOM 1022 N N . CYS A 1 130 ? 22.457 3.018 -33.472 1.00 58.34 130 CYS A N 1
ATOM 1023 C CA . CYS A 1 130 ? 21.983 1.955 -32.587 1.00 58.34 130 CYS A CA 1
ATOM 1024 C C . CYS A 1 130 ? 22.252 2.281 -31.112 1.00 58.34 130 CYS A C 1
ATOM 1026 O O . CYS A 1 130 ? 21.359 2.124 -30.282 1.00 58.34 130 CYS A O 1
ATOM 1028 N N . MET A 1 131 ? 23.440 2.797 -30.782 1.00 59.56 131 MET A N 1
ATOM 1029 C CA . MET A 1 131 ? 23.765 3.247 -29.425 1.00 59.56 131 MET A CA 1
ATOM 1030 C C . MET A 1 131 ? 22.884 4.419 -28.988 1.00 59.56 131 MET A C 1
ATOM 1032 O O . MET A 1 131 ? 22.411 4.433 -27.855 1.00 59.56 131 MET A O 1
ATOM 1036 N N . TYR A 1 132 ? 22.599 5.375 -29.872 1.00 58.44 132 TYR A N 1
ATOM 1037 C CA . TYR A 1 132 ? 21.709 6.493 -29.574 1.00 58.44 132 TYR A CA 1
ATOM 1038 C C . TYR A 1 132 ? 20.253 6.053 -29.410 1.00 58.44 132 TYR A C 1
ATOM 1040 O O . TYR A 1 132 ? 19.601 6.509 -28.473 1.00 58.44 132 TYR A O 1
ATOM 1048 N N . GLY A 1 133 ? 19.758 5.140 -30.252 1.00 54.50 133 GLY A N 1
ATOM 1049 C CA . GLY A 1 133 ? 18.433 4.534 -30.097 1.00 54.50 133 GLY A CA 1
ATOM 1050 C C . GLY A 1 133 ? 18.305 3.781 -28.773 1.00 54.50 133 GLY A C 1
ATOM 1051 O O . GLY A 1 133 ? 17.330 3.958 -28.040 1.00 54.50 133 GLY A O 1
ATOM 1052 N N . TRP A 1 134 ? 19.343 3.030 -28.401 1.00 51.50 134 TRP A N 1
ATOM 1053 C CA . TRP A 1 134 ? 19.406 2.342 -27.115 1.00 51.50 134 TRP A CA 1
ATOM 1054 C C . TRP A 1 134 ? 19.436 3.325 -25.934 1.00 51.50 134 TRP A C 1
ATOM 1056 O O . TRP A 1 134 ? 18.660 3.193 -24.986 1.00 51.50 134 TRP A O 1
ATOM 1066 N N . LEU A 1 135 ? 20.238 4.389 -26.018 1.00 52.28 135 LEU A N 1
ATOM 1067 C CA . LEU A 1 135 ? 20.282 5.446 -25.006 1.00 52.28 135 LEU A CA 1
ATOM 1068 C C . LEU A 1 135 ? 18.947 6.193 -24.868 1.00 52.28 135 LEU A C 1
ATOM 1070 O O . LEU A 1 135 ? 18.565 6.517 -23.742 1.00 52.28 135 LEU A O 1
ATOM 1074 N N . PHE A 1 136 ? 18.231 6.432 -25.971 1.00 50.12 136 PHE A N 1
ATOM 1075 C CA . PHE A 1 136 ? 16.900 7.046 -25.967 1.00 50.12 136 PHE A CA 1
ATOM 1076 C C . PHE A 1 136 ? 15.860 6.153 -25.289 1.00 50.12 136 PHE A C 1
ATOM 1078 O O . PHE A 1 136 ? 15.108 6.639 -24.443 1.00 50.12 136 PHE A O 1
ATOM 1085 N N . SER A 1 137 ? 15.874 4.850 -25.591 1.00 48.25 137 SER A N 1
ATOM 1086 C CA . SER A 1 137 ? 14.949 3.874 -24.998 1.00 48.25 137 SER A CA 1
ATOM 1087 C C . SER A 1 137 ? 15.099 3.743 -23.474 1.00 48.25 137 SER A C 1
ATOM 1089 O O . SER A 1 137 ? 14.119 3.510 -22.776 1.00 48.25 137 SER A O 1
ATOM 1091 N N . TYR A 1 138 ? 16.301 3.988 -22.935 1.00 47.97 138 TYR A N 1
ATOM 1092 C CA . TYR A 1 138 ? 16.567 3.978 -21.491 1.00 47.97 138 TYR A CA 1
ATOM 1093 C C . TYR A 1 138 ? 16.363 5.336 -20.793 1.00 47.97 138 TYR A C 1
ATOM 1095 O O . TYR A 1 138 ? 16.373 5.397 -19.563 1.00 47.97 138 TYR A O 1
ATOM 1103 N N . ALA A 1 139 ? 16.263 6.448 -21.532 1.00 52.56 139 ALA A N 1
ATOM 1104 C CA . ALA A 1 139 ? 16.277 7.797 -20.952 1.00 52.56 139 ALA A CA 1
ATOM 1105 C C . ALA A 1 139 ? 14.888 8.401 -20.711 1.00 52.56 139 ALA A C 1
ATOM 1107 O O . ALA A 1 139 ? 14.757 9.276 -19.851 1.00 52.56 139 ALA A O 1
ATOM 1108 N N . TYR A 1 140 ? 13.871 7.969 -21.455 1.00 64.12 140 TYR A N 1
ATOM 1109 C CA . TYR A 1 140 ? 12.523 8.515 -21.343 1.00 64.12 140 TYR A CA 1
ATOM 1110 C C . TYR A 1 140 ? 11.635 7.582 -20.529 1.00 64.12 140 TYR A C 1
ATOM 1112 O O . TYR A 1 140 ? 11.160 6.563 -21.017 1.00 64.12 140 TYR A O 1
ATOM 1120 N N . LEU A 1 141 ? 11.399 7.958 -19.273 1.00 73.62 141 LEU A N 1
ATOM 1121 C CA . LEU A 1 141 ? 10.283 7.396 -18.524 1.00 73.62 141 LEU A CA 1
ATOM 1122 C C . LEU A 1 141 ? 8.981 7.932 -19.135 1.00 73.62 141 LEU A C 1
ATOM 1124 O O . LEU A 1 141 ? 8.878 9.155 -19.297 1.00 73.62 141 LEU A O 1
ATOM 1128 N N . PRO A 1 142 ? 8.009 7.065 -19.462 1.00 80.81 142 PRO A N 1
ATOM 1129 C CA . PRO A 1 142 ? 6.726 7.506 -19.981 1.00 80.81 142 PRO A CA 1
ATOM 1130 C C . PRO A 1 142 ? 6.012 8.392 -18.957 1.00 80.81 142 PRO A C 1
ATOM 1132 O O . PRO A 1 142 ? 6.094 8.176 -17.740 1.00 80.81 142 PRO A O 1
ATOM 1135 N N . GLU A 1 143 ? 5.324 9.410 -19.467 1.00 82.94 143 GLU A N 1
ATOM 1136 C CA . GLU A 1 143 ? 4.365 10.167 -18.675 1.00 82.94 143 GLU A CA 1
ATOM 1137 C C . GLU A 1 143 ? 3.087 9.341 -18.549 1.00 82.94 143 GLU A C 1
ATOM 1139 O O . GLU A 1 143 ? 2.534 8.871 -19.540 1.00 82.94 143 GLU A O 1
ATOM 1144 N N . ILE A 1 144 ? 2.660 9.126 -17.314 1.00 85.62 144 ILE A N 1
ATOM 1145 C CA . ILE A 1 144 ? 1.512 8.306 -16.960 1.00 85.62 144 ILE A CA 1
ATOM 1146 C C . ILE A 1 144 ? 0.417 9.233 -16.451 1.00 85.62 144 ILE A C 1
ATOM 1148 O O . ILE A 1 144 ? 0.662 10.087 -15.596 1.00 85.62 144 ILE A O 1
ATOM 1152 N N . GLN A 1 145 ? -0.793 9.049 -16.970 1.00 83.44 145 GLN A N 1
ATOM 1153 C CA . GLN A 1 145 ? -1.949 9.817 -16.534 1.00 83.44 145 GLN A CA 1
ATOM 1154 C C . GLN A 1 145 ? -2.441 9.306 -15.176 1.00 83.44 145 GLN A C 1
ATOM 1156 O O . GLN A 1 145 ? -2.611 8.103 -14.957 1.00 83.44 145 GLN A O 1
ATOM 1161 N N . LYS A 1 146 ? -2.658 10.245 -14.254 1.00 82.19 146 LYS A N 1
ATOM 1162 C CA . LYS A 1 146 ? -3.221 10.002 -12.927 1.00 82.19 146 LYS A CA 1
ATOM 1163 C C . LYS A 1 146 ? -4.369 10.969 -12.693 1.00 82.19 146 LYS A C 1
ATOM 1165 O O . LYS A 1 146 ? -4.157 12.181 -12.641 1.00 82.19 146 LYS A O 1
ATOM 1170 N N . GLU A 1 147 ? -5.552 10.417 -12.475 1.00 81.88 147 GLU A N 1
ATOM 1171 C CA . GLU A 1 147 ? -6.780 11.161 -12.218 1.00 81.88 147 GLU A CA 1
ATOM 1172 C C . GLU A 1 147 ? -7.317 10.780 -10.839 1.00 81.88 147 GLU A C 1
ATOM 1174 O O . GLU A 1 147 ? -7.889 9.710 -10.629 1.00 81.88 147 GLU A O 1
ATOM 1179 N N . GLY A 1 148 ? -7.077 11.645 -9.850 1.00 81.56 148 GLY A N 1
ATOM 1180 C CA . GLY A 1 148 ? -7.476 11.392 -8.466 1.00 81.56 148 GLY A CA 1
ATOM 1181 C C . GLY A 1 148 ? -6.879 10.093 -7.910 1.00 81.56 148 GLY A C 1
ATOM 1182 O O . GLY A 1 148 ? -5.672 10.004 -7.670 1.00 81.56 148 GLY A O 1
ATOM 1183 N N . SER A 1 149 ? -7.746 9.107 -7.668 1.00 85.31 149 SER A N 1
ATOM 1184 C CA . SER A 1 149 ? -7.413 7.769 -7.158 1.00 85.31 149 SER A CA 1
ATOM 1185 C C . SER A 1 149 ? -7.109 6.732 -8.241 1.00 85.31 149 SER A C 1
ATOM 1187 O O . SER A 1 149 ? -6.784 5.598 -7.892 1.00 85.31 149 SER A O 1
ATOM 1189 N N . ALA A 1 150 ? -7.224 7.089 -9.520 1.00 88.94 150 ALA A N 1
ATOM 1190 C CA . ALA A 1 150 ? -6.974 6.197 -10.643 1.00 88.94 150 ALA A CA 1
ATOM 1191 C C . ALA A 1 150 ? -5.658 6.533 -11.358 1.00 88.94 150 ALA A C 1
ATOM 1193 O O . ALA A 1 150 ? -5.215 7.684 -11.390 1.00 88.94 150 ALA A O 1
ATOM 1194 N N . LEU A 1 151 ? -5.034 5.510 -11.935 1.00 90.56 151 LEU A N 1
ATOM 1195 C CA . LEU A 1 151 ? -3.801 5.606 -12.713 1.00 90.56 151 LEU A CA 1
ATOM 1196 C C . LEU A 1 151 ? -3.923 4.728 -13.960 1.00 90.56 151 LEU A C 1
ATOM 1198 O O . LEU A 1 151 ? -4.390 3.598 -13.852 1.00 90.56 151 LEU A O 1
ATOM 1202 N N . GLN A 1 152 ? -3.497 5.223 -15.123 1.00 89.88 152 GLN A N 1
ATOM 1203 C CA . GLN A 1 152 ? -3.549 4.469 -16.380 1.00 89.88 152 GLN A CA 1
ATOM 1204 C C . GLN A 1 152 ? -2.144 4.151 -16.901 1.00 89.88 152 GLN A C 1
ATOM 1206 O O . GLN A 1 152 ? -1.374 5.056 -17.207 1.00 89.88 152 GLN A O 1
ATOM 1211 N N . TYR A 1 153 ? -1.804 2.868 -17.020 1.00 88.69 153 TYR A N 1
ATOM 1212 C CA . TYR A 1 153 ? -0.485 2.409 -17.466 1.00 88.69 153 TYR A CA 1
ATOM 1213 C C . TYR A 1 153 ? -0.618 1.181 -18.371 1.00 88.69 153 TYR A C 1
ATOM 1215 O O . TYR A 1 153 ? -1.298 0.233 -17.990 1.00 88.69 153 TYR A O 1
ATOM 1223 N N . GLU A 1 154 ? 0.024 1.202 -19.548 1.00 86.44 154 GLU A N 1
ATOM 1224 C CA . GLU A 1 154 ? -0.007 0.105 -20.540 1.00 86.44 154 GLU A CA 1
ATOM 1225 C C . GLU A 1 154 ? -1.436 -0.396 -20.829 1.00 86.44 154 GLU A C 1
ATOM 1227 O O . GLU A 1 154 ? -1.735 -1.580 -20.691 1.00 86.44 154 GLU A O 1
ATOM 1232 N N . ASP A 1 155 ? -2.341 0.535 -21.156 1.00 87.19 155 ASP A N 1
ATOM 1233 C CA . ASP A 1 155 ? -3.764 0.277 -21.442 1.00 87.19 155 ASP A CA 1
ATOM 1234 C C . ASP A 1 155 ? -4.560 -0.370 -20.292 1.00 87.19 155 ASP A C 1
ATOM 1236 O O . ASP A 1 155 ? -5.683 -0.837 -20.478 1.00 87.19 155 ASP A O 1
ATOM 1240 N N . ARG A 1 156 ? -4.014 -0.355 -19.070 1.00 90.69 156 ARG A N 1
ATOM 1241 C CA . ARG A 1 156 ? -4.672 -0.858 -17.859 1.00 90.69 156 ARG A CA 1
ATOM 1242 C C . ARG A 1 156 ? -5.004 0.272 -16.902 1.00 90.69 156 ARG A C 1
ATOM 1244 O O . ARG A 1 156 ? -4.231 1.217 -16.734 1.00 90.69 156 ARG A O 1
ATOM 1251 N N . GLN A 1 157 ? -6.134 0.122 -16.221 1.00 91.69 157 GLN A N 1
ATOM 1252 C CA . GLN A 1 157 ? -6.566 1.027 -15.167 1.00 91.69 157 GLN A CA 1
ATOM 1253 C C . GLN A 1 157 ? -6.258 0.440 -13.789 1.00 91.69 157 GLN A C 1
ATOM 1255 O O . GLN A 1 157 ? -6.662 -0.672 -13.443 1.00 91.69 157 GLN A O 1
ATOM 1260 N N . TYR A 1 158 ? -5.566 1.235 -12.986 1.00 93.50 158 TYR A N 1
ATOM 1261 C CA . TYR A 1 158 ? -5.216 0.942 -11.609 1.00 93.50 158 TYR A CA 1
ATOM 1262 C C . TYR A 1 158 ? -5.993 1.861 -10.678 1.00 93.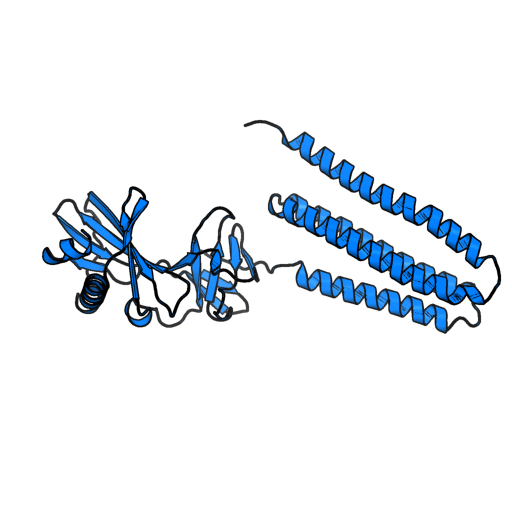50 158 TYR A C 1
ATOM 1264 O O . TYR A 1 158 ? -6.246 3.022 -10.997 1.00 93.50 158 TYR A O 1
ATOM 1272 N N . SER A 1 159 ? -6.344 1.346 -9.507 1.00 92.31 159 SER A N 1
ATOM 1273 C CA . SER A 1 159 ? -6.987 2.090 -8.428 1.00 92.31 159 SER A CA 1
ATOM 1274 C C . SER A 1 159 ? -6.094 2.068 -7.194 1.00 92.31 159 SER A C 1
ATOM 1276 O O . SER A 1 159 ? -5.441 1.066 -6.904 1.00 92.31 159 SER A O 1
ATOM 1278 N N . ILE A 1 160 ? -6.032 3.193 -6.484 1.00 91.38 160 ILE A N 1
ATOM 1279 C CA . ILE A 1 160 ? -5.276 3.299 -5.236 1.00 91.38 160 ILE A CA 1
ATOM 1280 C C . ILE A 1 160 ? -5.882 2.391 -4.157 1.00 91.38 160 ILE A C 1
ATOM 1282 O O . ILE A 1 160 ? -7.089 2.424 -3.919 1.00 91.38 160 ILE A O 1
ATOM 1286 N N . MET A 1 161 ? -5.028 1.643 -3.466 1.00 91.44 161 MET A N 1
ATOM 1287 C CA . MET A 1 161 ? -5.371 0.939 -2.233 1.00 91.44 161 MET A CA 1
ATOM 1288 C C . MET A 1 161 ? -5.082 1.882 -1.069 1.00 91.44 161 MET A C 1
ATOM 1290 O O . MET A 1 161 ? -3.928 2.147 -0.741 1.00 91.44 161 MET A O 1
ATOM 1294 N N . ARG A 1 162 ? -6.122 2.490 -0.492 1.00 89.38 162 ARG A N 1
ATOM 1295 C CA . ARG A 1 162 ? -5.963 3.558 0.522 1.00 89.38 162 ARG A CA 1
ATOM 1296 C C . ARG A 1 162 ? -5.469 3.024 1.863 1.00 89.38 162 ARG A C 1
ATOM 1298 O O . ARG A 1 162 ? -4.901 3.759 2.667 1.00 89.38 162 ARG A O 1
ATOM 1305 N N . GLU A 1 163 ? -5.734 1.756 2.076 1.00 90.56 163 GLU A N 1
ATOM 1306 C CA . GLU A 1 163 ? -5.374 0.934 3.207 1.00 90.56 163 GLU A CA 1
ATOM 1307 C C . GLU A 1 163 ? -3.992 0.297 3.053 1.00 90.56 163 GLU A C 1
ATOM 1309 O O . GLU A 1 163 ? -3.494 -0.232 4.031 1.00 90.56 163 GLU A O 1
ATOM 1314 N N . ALA A 1 164 ? -3.333 0.390 1.895 1.00 92.56 164 ALA A N 1
ATOM 1315 C CA . ALA A 1 164 ? -2.010 -0.190 1.693 1.00 92.56 164 ALA A CA 1
ATOM 1316 C C . ALA A 1 164 ? -0.949 0.873 1.386 1.00 92.56 164 ALA A C 1
ATOM 1318 O O . ALA A 1 164 ? -1.107 1.724 0.503 1.00 92.56 164 ALA A O 1
ATOM 1319 N N . ASP A 1 165 ? 0.183 0.791 2.079 1.00 93.88 165 ASP A N 1
ATOM 1320 C CA . ASP A 1 165 ? 1.382 1.550 1.747 1.00 93.88 165 ASP A CA 1
ATOM 1321 C C . ASP A 1 165 ? 2.634 0.658 1.752 1.00 93.88 165 ASP A C 1
ATOM 1323 O O . ASP A 1 165 ? 2.733 -0.354 2.446 1.00 93.88 165 ASP A O 1
ATOM 1327 N N . VAL A 1 166 ? 3.591 1.005 0.894 1.00 95.19 166 VAL A N 1
ATOM 1328 C CA . VAL A 1 166 ? 4.805 0.218 0.658 1.00 95.19 166 VAL A CA 1
ATOM 1329 C C . VAL A 1 166 ? 6.038 1.026 1.040 1.00 95.19 166 VAL A C 1
ATOM 1331 O O . VAL A 1 166 ? 6.171 2.195 0.665 1.00 95.19 166 VAL A O 1
ATOM 1334 N N . SER A 1 167 ? 6.946 0.409 1.797 1.00 93.94 167 SER A N 1
ATOM 1335 C CA . SER A 1 167 ? 8.245 1.003 2.129 1.00 93.94 167 SER A CA 1
ATOM 1336 C C . SER A 1 167 ? 9.116 1.114 0.879 1.00 93.94 167 SER A C 1
ATOM 1338 O O . SER A 1 167 ? 9.039 0.311 -0.055 1.00 93.94 167 SER A O 1
ATOM 1340 N N . ARG A 1 168 ? 10.006 2.105 0.863 1.00 90.56 168 ARG A N 1
ATOM 1341 C CA . ARG A 1 168 ? 10.944 2.322 -0.247 1.00 90.56 168 ARG A CA 1
ATOM 1342 C C . ARG A 1 168 ? 11.837 1.143 -0.559 1.00 90.56 168 ARG A C 1
ATOM 1344 O O . ARG A 1 168 ? 12.209 0.957 -1.714 1.00 90.56 168 ARG A O 1
ATOM 1351 N N . GLU A 1 169 ? 12.212 0.382 0.458 1.00 92.31 169 GLU A N 1
ATOM 1352 C CA . GLU A 1 169 ? 13.098 -0.765 0.290 1.00 92.31 169 GLU A CA 1
ATOM 1353 C C . GLU A 1 169 ? 12.481 -1.855 -0.595 1.00 92.31 169 GLU A C 1
ATOM 1355 O O . GLU A 1 169 ? 13.211 -2.598 -1.256 1.00 92.31 169 GLU A O 1
ATOM 1360 N N . HIS A 1 170 ? 11.150 -1.882 -0.703 1.00 94.88 170 HIS A N 1
ATOM 1361 C CA . HIS A 1 170 ? 10.395 -2.797 -1.553 1.00 94.88 170 HIS A CA 1
ATOM 1362 C C . HIS A 1 170 ? 10.080 -2.229 -2.944 1.00 94.88 170 HIS A C 1
ATOM 1364 O O . HIS A 1 170 ? 9.514 -2.930 -3.784 1.00 94.88 170 HIS A O 1
ATOM 1370 N N . LEU A 1 171 ? 10.480 -0.989 -3.242 1.00 94.00 171 LEU A N 1
ATOM 1371 C CA . LEU A 1 171 ? 10.313 -0.414 -4.575 1.00 94.00 171 LEU A CA 1
ATOM 1372 C C . LEU A 1 171 ? 11.359 -0.967 -5.544 1.00 94.00 171 LEU A C 1
ATOM 1374 O O . LEU A 1 171 ? 12.552 -1.039 -5.246 1.00 94.00 171 LEU A O 1
ATOM 1378 N N . GLY A 1 172 ? 10.898 -1.347 -6.729 1.00 92.00 172 GLY A N 1
ATOM 1379 C CA . GLY A 1 172 ? 11.720 -1.749 -7.859 1.00 92.00 172 GLY A CA 1
ATOM 1380 C C . GLY A 1 172 ? 12.118 -0.563 -8.740 1.00 92.00 172 GLY A C 1
ATOM 1381 O O . GLY A 1 172 ? 12.242 0.581 -8.298 1.00 92.00 172 GLY A O 1
ATOM 1382 N N . LYS A 1 173 ? 12.326 -0.841 -10.031 1.00 90.69 173 LYS A N 1
ATOM 1383 C CA . LYS A 1 173 ? 12.666 0.189 -11.019 1.00 90.69 173 LYS A CA 1
ATOM 1384 C C . LYS A 1 173 ? 11.547 1.230 -11.150 1.00 90.69 173 LYS A C 1
ATOM 1386 O O . LYS A 1 173 ? 10.363 0.903 -11.062 1.00 90.69 173 LYS A O 1
ATOM 1391 N N . THR A 1 174 ? 11.924 2.479 -11.414 1.00 90.94 174 THR A N 1
ATOM 1392 C CA . THR A 1 174 ? 10.971 3.501 -11.863 1.00 90.94 174 THR A CA 1
ATOM 1393 C C . THR A 1 174 ? 10.499 3.143 -13.271 1.00 90.94 174 THR A C 1
ATOM 1395 O O . THR A 1 174 ? 11.328 2.863 -14.134 1.00 90.94 174 THR A O 1
ATOM 1398 N N . ILE A 1 175 ? 9.187 3.145 -13.493 1.00 90.44 175 ILE A N 1
ATOM 1399 C CA . ILE A 1 175 ? 8.562 2.773 -14.775 1.00 90.44 175 ILE A CA 1
ATOM 1400 C C . ILE A 1 175 ? 7.850 3.943 -15.451 1.00 90.44 175 ILE A C 1
ATOM 1402 O O . ILE A 1 175 ? 7.543 3.870 -16.631 1.00 90.44 175 ILE A O 1
ATOM 1406 N N . GLY A 1 176 ? 7.620 5.037 -14.727 1.00 89.31 176 GLY A N 1
ATOM 1407 C CA . GLY A 1 176 ? 7.026 6.235 -15.297 1.00 89.31 176 GLY A CA 1
ATOM 1408 C C . GLY A 1 176 ? 6.987 7.398 -14.321 1.00 89.31 176 GLY A C 1
ATOM 1409 O O . GLY A 1 176 ? 7.433 7.311 -13.170 1.00 89.31 176 GLY A O 1
ATOM 1410 N N . VAL A 1 177 ? 6.463 8.515 -14.804 1.00 88.00 177 VAL A N 1
ATOM 1411 C CA . VAL A 1 177 ? 6.290 9.750 -14.039 1.00 88.00 177 VAL A CA 1
ATOM 1412 C C . VAL A 1 177 ? 4.883 10.286 -14.250 1.00 88.00 177 VAL A C 1
ATOM 1414 O O . VAL A 1 177 ? 4.354 10.210 -15.346 1.00 88.00 177 VAL A O 1
ATOM 1417 N N . SER A 1 178 ? 4.277 10.842 -13.209 1.00 86.12 178 SER A N 1
ATOM 1418 C CA . SER A 1 178 ? 2.941 11.437 -13.267 1.00 86.12 178 SER A CA 1
ATOM 1419 C C . SER A 1 178 ? 2.958 12.739 -12.481 1.00 86.12 178 SER A C 1
ATOM 1421 O O . SER A 1 178 ? 2.999 12.695 -11.250 1.00 86.12 178 SER A O 1
ATOM 1423 N N . ASN A 1 179 ? 2.877 13.890 -13.151 1.00 78.38 179 ASN A N 1
ATOM 1424 C CA . ASN A 1 179 ? 2.899 15.217 -12.523 1.00 78.38 179 ASN A CA 1
ATOM 1425 C C . ASN A 1 179 ? 4.049 15.375 -11.502 1.00 78.38 179 ASN A C 1
ATOM 1427 O O . ASN A 1 179 ? 5.202 15.593 -11.876 1.00 78.38 179 ASN A O 1
ATOM 1431 N N . ALA A 1 180 ? 3.728 15.245 -10.210 1.00 78.19 180 ALA A N 1
ATOM 1432 C CA . ALA A 1 180 ? 4.631 15.386 -9.069 1.00 78.19 180 ALA A CA 1
ATOM 1433 C C . ALA A 1 180 ? 5.071 14.046 -8.450 1.00 78.19 180 ALA A C 1
ATOM 1435 O O . ALA A 1 180 ? 5.712 14.040 -7.410 1.00 78.19 180 ALA A O 1
ATOM 1436 N N . SER A 1 181 ? 4.706 12.902 -9.028 1.00 86.81 181 SER A N 1
ATOM 1437 C CA . SER A 1 181 ? 5.016 11.581 -8.478 1.00 86.81 181 SER A CA 1
ATOM 1438 C C . SER A 1 181 ? 5.802 10.727 -9.459 1.00 86.81 181 SER A C 1
ATOM 1440 O O . SER A 1 181 ? 5.611 10.787 -10.674 1.00 86.81 181 SER A O 1
ATOM 1442 N N . LYS A 1 182 ? 6.684 9.894 -8.914 1.00 89.81 182 LYS A N 1
ATOM 1443 C CA . LYS A 1 182 ? 7.320 8.806 -9.658 1.00 89.81 182 LYS A CA 1
ATOM 1444 C C . LYS A 1 182 ? 6.528 7.527 -9.445 1.00 89.81 182 LYS A C 1
ATOM 1446 O O . LYS A 1 182 ? 6.010 7.303 -8.349 1.00 89.81 182 LYS A O 1
ATOM 1451 N N . ILE A 1 183 ? 6.455 6.717 -10.493 1.00 92.44 183 ILE A N 1
ATOM 1452 C CA . ILE A 1 183 ? 5.742 5.444 -10.499 1.00 92.44 183 ILE A CA 1
ATOM 1453 C C . ILE A 1 183 ? 6.776 4.330 -10.574 1.00 92.44 183 ILE A C 1
ATOM 1455 O O . ILE A 1 183 ? 7.711 4.380 -11.378 1.00 92.44 183 ILE A O 1
ATOM 1459 N N . TYR A 1 184 ? 6.620 3.348 -9.702 1.00 93.69 184 TYR A N 1
ATOM 1460 C CA . TYR A 1 184 ? 7.578 2.283 -9.468 1.00 93.69 184 TYR A CA 1
ATOM 1461 C C . TYR A 1 184 ? 6.906 0.927 -9.631 1.00 93.69 184 TYR A C 1
ATOM 1463 O O . TYR A 1 184 ? 5.747 0.748 -9.254 1.00 93.69 184 TYR A O 1
ATOM 1471 N N . ALA A 1 185 ? 7.676 -0.034 -10.136 1.00 95.00 185 ALA A N 1
ATOM 1472 C CA . ALA A 1 185 ? 7.386 -1.441 -9.906 1.00 95.00 185 ALA A CA 1
ATOM 1473 C C . ALA A 1 185 ? 7.543 -1.766 -8.410 1.00 95.00 185 ALA A C 1
ATOM 1475 O O . ALA A 1 185 ? 8.330 -1.116 -7.717 1.00 95.00 185 ALA A O 1
ATOM 1476 N N . ILE A 1 186 ? 6.856 -2.797 -7.927 1.00 96.50 186 ILE A N 1
ATOM 1477 C CA . ILE A 1 186 ? 7.063 -3.354 -6.584 1.00 96.50 186 ILE A CA 1
ATOM 1478 C C . ILE A 1 186 ? 7.912 -4.623 -6.726 1.00 96.50 186 ILE A C 1
ATOM 1480 O O . ILE A 1 186 ? 7.668 -5.442 -7.612 1.00 96.50 186 ILE A O 1
ATOM 1484 N N . LYS A 1 187 ? 8.959 -4.779 -5.908 1.00 94.81 187 LYS A N 1
ATOM 1485 C CA . LYS A 1 187 ? 9.845 -5.953 -5.971 1.00 94.81 187 LYS A CA 1
ATOM 1486 C C . LYS A 1 187 ? 9.044 -7.230 -5.712 1.00 94.81 187 LYS A C 1
ATOM 1488 O O . LYS A 1 187 ? 8.328 -7.304 -4.724 1.00 94.81 187 LYS A O 1
ATOM 1493 N N . GLY A 1 188 ? 9.203 -8.225 -6.583 1.00 93.31 188 GLY A N 1
ATOM 1494 C CA . GLY A 1 188 ? 8.507 -9.512 -6.480 1.00 93.31 188 GLY A CA 1
ATOM 1495 C C . GLY A 1 188 ? 7.081 -9.524 -7.040 1.00 93.31 188 GLY A C 1
ATOM 1496 O O . GLY A 1 188 ? 6.469 -10.583 -7.057 1.00 93.31 188 GLY A O 1
ATOM 1497 N N . PHE A 1 189 ? 6.566 -8.391 -7.534 1.00 94.19 189 PHE A N 1
ATOM 1498 C CA . PHE A 1 189 ? 5.195 -8.270 -8.038 1.00 94.19 189 PHE A CA 1
ATOM 1499 C C . PHE A 1 189 ? 5.174 -7.837 -9.500 1.00 94.19 189 PHE A C 1
ATOM 1501 O O . PHE A 1 189 ? 6.028 -7.071 -9.956 1.00 94.19 189 PHE A O 1
ATOM 1508 N N . SER A 1 190 ? 4.176 -8.322 -10.241 1.00 93.50 190 SER A N 1
ATOM 1509 C CA . SER A 1 190 ? 4.010 -7.955 -11.644 1.00 93.50 190 SER A CA 1
ATOM 1510 C C . SER A 1 190 ? 3.539 -6.510 -11.785 1.00 93.50 190 SER A C 1
ATOM 1512 O O . SER A 1 190 ? 2.537 -6.114 -11.190 1.00 93.50 190 SER A O 1
ATOM 1514 N N . THR A 1 191 ? 4.194 -5.743 -12.659 1.00 93.62 191 THR A N 1
ATOM 1515 C CA . THR A 1 191 ? 3.766 -4.379 -13.021 1.00 93.62 191 THR A CA 1
ATOM 1516 C C . THR A 1 191 ? 2.439 -4.345 -13.757 1.00 93.62 191 THR A C 1
ATOM 1518 O O . THR A 1 191 ? 1.868 -3.274 -13.895 1.00 93.62 191 THR A O 1
ATOM 1521 N N . THR A 1 192 ? 1.964 -5.495 -14.239 1.00 92.62 192 THR A N 1
ATOM 1522 C CA . THR A 1 192 ? 0.653 -5.632 -14.873 1.00 92.62 192 THR A CA 1
ATOM 1523 C C . THR A 1 192 ? -0.491 -5.585 -13.869 1.00 92.62 192 THR A C 1
ATOM 1525 O O . THR A 1 192 ? -1.623 -5.362 -14.273 1.00 92.62 192 THR A O 1
ATOM 1528 N N . GLU A 1 193 ? -0.209 -5.833 -12.590 1.00 92.69 193 GLU A N 1
ATOM 1529 C CA . GLU A 1 193 ? -1.202 -5.914 -11.516 1.00 92.69 193 GLU A CA 1
ATOM 1530 C C . GLU A 1 193 ? -0.943 -4.881 -10.419 1.00 92.69 193 GLU A C 1
ATOM 1532 O O . GLU A 1 193 ? -1.892 -4.336 -9.860 1.00 92.69 193 GLU A O 1
ATOM 1537 N N . TRP A 1 194 ? 0.327 -4.589 -10.129 1.00 95.06 194 TRP A N 1
ATOM 1538 C CA . TRP A 1 194 ? 0.752 -3.855 -8.942 1.00 95.06 194 TRP A CA 1
ATOM 1539 C C . TRP A 1 194 ? 1.733 -2.749 -9.271 1.00 95.06 194 TRP A C 1
ATOM 1541 O O . TRP A 1 194 ? 2.785 -2.985 -9.864 1.00 95.06 194 TRP A O 1
ATOM 1551 N N . LEU A 1 195 ? 1.425 -1.548 -8.796 1.00 95.44 195 LEU A N 1
ATOM 1552 C CA . LEU A 1 195 ? 2.239 -0.356 -8.977 1.00 95.44 195 LEU A CA 1
ATOM 1553 C C . LEU A 1 195 ? 2.342 0.423 -7.665 1.00 95.44 195 LEU A C 1
ATOM 1555 O O . LEU A 1 195 ? 1.479 0.330 -6.795 1.00 95.44 195 LEU A O 1
ATOM 1559 N N . ALA A 1 196 ? 3.382 1.241 -7.530 1.00 95.44 196 ALA A N 1
ATOM 1560 C CA . ALA A 1 196 ? 3.530 2.153 -6.401 1.00 95.44 196 ALA A CA 1
ATOM 1561 C C . ALA A 1 196 ? 3.817 3.578 -6.869 1.00 95.44 196 ALA A C 1
ATOM 1563 O O . ALA A 1 196 ? 4.518 3.789 -7.860 1.00 95.44 196 ALA A O 1
ATOM 1564 N N . THR A 1 197 ? 3.316 4.574 -6.134 1.00 93.69 197 THR A N 1
ATOM 1565 C CA . THR A 1 197 ? 3.591 5.989 -6.421 1.00 93.69 197 THR A CA 1
ATOM 1566 C C . THR A 1 197 ? 4.146 6.714 -5.206 1.00 93.69 197 THR A C 1
ATOM 1568 O O . THR A 1 197 ? 3.567 6.636 -4.122 1.00 93.69 197 THR A O 1
ATOM 1571 N N . CYS A 1 198 ? 5.215 7.484 -5.405 1.00 90.81 198 CYS A N 1
ATOM 1572 C CA . CYS A 1 198 ? 5.824 8.319 -4.368 1.00 90.81 198 CYS A CA 1
ATOM 1573 C C . CYS A 1 198 ? 5.858 9.782 -4.826 1.00 90.81 198 CYS A C 1
ATOM 1575 O O . CYS A 1 198 ? 6.290 10.061 -5.948 1.00 90.81 198 CYS A O 1
ATOM 1577 N N . VAL A 1 199 ? 5.435 10.708 -3.959 1.00 81.69 199 VAL A N 1
ATOM 1578 C CA . VAL A 1 199 ? 5.361 12.152 -4.266 1.00 81.69 199 VAL A CA 1
ATOM 1579 C C . VAL A 1 199 ? 6.712 12.860 -4.088 1.00 81.69 199 VAL A C 1
ATOM 1581 O O . VAL A 1 199 ? 7.023 13.789 -4.819 1.00 81.69 199 VAL A O 1
ATOM 1584 N N . ASP A 1 200 ? 7.553 12.413 -3.156 1.00 71.69 200 ASP A N 1
ATOM 1585 C CA . ASP A 1 200 ? 8.876 13.005 -2.914 1.00 71.69 200 ASP A CA 1
ATOM 1586 C C . ASP A 1 200 ? 9.886 11.923 -2.528 1.00 71.69 200 ASP A C 1
ATOM 1588 O O . ASP A 1 200 ? 9.505 10.844 -2.085 1.00 71.69 200 ASP A O 1
ATOM 1592 N N . ALA A 1 201 ? 11.178 12.216 -2.667 1.00 62.28 201 ALA A N 1
ATOM 1593 C CA . ALA A 1 201 ? 12.315 11.434 -2.210 1.00 62.28 201 ALA A CA 1
ATOM 1594 C C . ALA A 1 201 ? 12.499 11.417 -0.674 1.00 62.28 201 ALA A C 1
ATOM 1596 O O . ALA A 1 201 ? 13.370 10.686 -0.220 1.00 62.28 201 ALA A O 1
ATOM 1597 N N . ASN A 1 202 ? 11.681 12.108 0.124 1.00 69.00 202 ASN A N 1
ATOM 1598 C CA . ASN A 1 202 ? 11.791 12.065 1.593 1.00 69.00 202 ASN A CA 1
ATOM 1599 C C . ASN A 1 202 ? 10.643 11.329 2.306 1.00 69.00 202 ASN A C 1
ATOM 1601 O O . ASN A 1 202 ? 10.707 11.123 3.513 1.00 69.00 202 ASN A O 1
ATOM 1605 N N . ILE A 1 203 ? 9.596 10.908 1.590 1.00 72.94 203 ILE A N 1
ATOM 1606 C CA . ILE A 1 203 ? 8.468 10.180 2.196 1.00 72.94 203 ILE A CA 1
ATOM 1607 C C . ILE A 1 203 ? 8.838 8.701 2.347 1.00 72.94 203 ILE A C 1
ATOM 1609 O O . ILE A 1 203 ? 9.136 8.055 1.342 1.00 72.94 203 ILE A O 1
ATOM 1613 N N . ALA A 1 204 ? 8.801 8.168 3.571 1.00 82.50 204 ALA A N 1
ATOM 1614 C CA . ALA A 1 204 ? 9.193 6.787 3.879 1.00 82.50 204 ALA A CA 1
ATOM 1615 C C . ALA A 1 204 ? 8.299 5.723 3.211 1.00 82.50 204 ALA A C 1
ATOM 1617 O O . ALA A 1 204 ? 8.806 4.700 2.755 1.00 82.50 204 ALA A O 1
ATOM 1618 N N . PHE A 1 205 ? 6.999 6.003 3.095 1.00 89.25 205 PHE A N 1
ATOM 1619 C CA . PHE A 1 205 ? 6.000 5.084 2.549 1.00 89.25 205 PHE A CA 1
ATOM 1620 C C . PHE A 1 205 ? 5.335 5.654 1.298 1.00 89.25 205 PHE A C 1
ATOM 1622 O O . PHE A 1 205 ? 5.039 6.847 1.213 1.00 89.25 205 PHE A O 1
ATOM 1629 N N . CYS A 1 206 ? 5.099 4.791 0.321 1.00 93.31 206 CYS A N 1
ATOM 1630 C CA . CYS A 1 206 ? 4.503 5.139 -0.958 1.00 93.31 206 CYS A CA 1
ATOM 1631 C C . CYS A 1 206 ? 3.133 4.487 -1.112 1.00 93.31 206 CYS A C 1
ATOM 1633 O O . CYS A 1 206 ? 2.880 3.413 -0.573 1.00 93.31 206 CYS A O 1
ATOM 1635 N N . SER A 1 207 ? 2.244 5.137 -1.857 1.00 93.62 207 SER A N 1
ATOM 1636 C CA . SER A 1 207 ? 0.894 4.622 -2.087 1.00 93.62 207 SER A CA 1
ATOM 1637 C C . SER A 1 207 ? 0.923 3.437 -3.045 1.00 93.62 207 SER A C 1
ATOM 1639 O O . SER A 1 207 ? 1.589 3.513 -4.082 1.00 93.62 207 SER A O 1
ATOM 1641 N N . VAL A 1 208 ? 0.163 2.390 -2.726 1.00 94.62 208 VAL A N 1
ATOM 1642 C CA . VAL A 1 208 ? 0.012 1.191 -3.558 1.00 94.62 208 VAL A CA 1
ATOM 1643 C C . VAL A 1 208 ? -1.189 1.344 -4.492 1.00 94.62 208 VAL A C 1
ATOM 1645 O O . VAL A 1 208 ? -2.225 1.898 -4.124 1.00 94.62 208 VAL A O 1
ATOM 1648 N N . TYR A 1 209 ? -1.030 0.880 -5.726 1.00 94.12 209 TYR A N 1
ATOM 1649 C CA . TYR A 1 209 ? -2.051 0.851 -6.764 1.00 94.12 209 TYR A CA 1
ATOM 1650 C C . TYR A 1 209 ? -2.173 -0.574 -7.275 1.00 94.12 209 TYR A C 1
ATOM 1652 O O . TYR A 1 209 ? -1.165 -1.235 -7.532 1.00 94.12 209 TYR A O 1
ATOM 1660 N N . ARG A 1 210 ? -3.411 -1.016 -7.472 1.00 93.12 210 ARG A N 1
ATOM 1661 C CA . ARG A 1 210 ? -3.718 -2.337 -8.011 1.00 93.12 210 ARG A CA 1
ATOM 1662 C C . ARG A 1 210 ? -4.612 -2.203 -9.231 1.00 93.12 210 ARG A C 1
ATOM 1664 O O . ARG A 1 210 ? -5.487 -1.335 -9.259 1.00 93.12 210 ARG A O 1
ATOM 1671 N N . GLN A 1 211 ? -4.393 -3.033 -10.243 1.00 92.75 211 GLN A N 1
ATOM 1672 C CA . GLN A 1 211 ? -5.317 -3.145 -11.368 1.00 92.75 211 GLN A CA 1
ATOM 1673 C C . GLN A 1 211 ? -6.706 -3.513 -10.827 1.00 92.75 211 GLN A C 1
ATOM 1675 O O . GLN A 1 211 ? -6.795 -4.346 -9.923 1.00 92.75 211 GLN A O 1
ATOM 1680 N N . GLN A 1 212 ? -7.768 -2.883 -11.347 1.00 74.75 212 GLN A N 1
ATOM 1681 C CA . GLN A 1 212 ? -9.153 -3.113 -10.909 1.00 74.75 212 GLN A CA 1
ATOM 1682 C C . GLN A 1 212 ? -9.508 -4.609 -10.961 1.00 74.75 212 GLN A C 1
ATOM 1684 O O . GLN A 1 212 ? -9.814 -5.163 -12.010 1.00 74.75 212 GLN A O 1
ATOM 1689 N N . THR A 1 213 ? -9.412 -5.250 -9.802 1.00 71.75 213 THR A N 1
ATOM 1690 C CA . THR A 1 213 ? -9.661 -6.665 -9.514 1.00 71.75 213 THR A CA 1
ATOM 1691 C C . THR A 1 213 ? -10.432 -6.723 -8.196 1.00 71.75 213 THR A C 1
ATOM 1693 O O . THR A 1 213 ? -10.619 -5.685 -7.552 1.00 71.75 213 THR A O 1
ATOM 1696 N N . GLU A 1 214 ? -10.914 -7.903 -7.806 1.00 72.19 214 GLU A N 1
ATOM 1697 C CA . GLU A 1 214 ? -11.650 -8.077 -6.549 1.00 72.19 214 GLU A CA 1
ATOM 1698 C C . GLU A 1 214 ? -10.910 -7.436 -5.363 1.00 72.19 214 GLU A C 1
ATOM 1700 O O . GLU A 1 214 ? -9.681 -7.558 -5.271 1.00 72.19 214 GLU A O 1
ATOM 1705 N N . PRO A 1 215 ? -11.621 -6.724 -4.471 1.00 72.38 215 PRO A N 1
ATOM 1706 C CA . PRO A 1 215 ? -11.000 -6.071 -3.329 1.00 72.38 215 PRO A CA 1
ATOM 1707 C C . PRO A 1 215 ? -10.263 -7.098 -2.465 1.00 72.38 215 PRO A C 1
ATOM 1709 O O . PRO A 1 215 ? -10.781 -8.174 -2.178 1.00 72.38 215 PRO A O 1
ATOM 1712 N N . ILE A 1 216 ? -9.045 -6.754 -2.042 1.00 79.25 216 ILE A N 1
ATOM 1713 C CA . ILE A 1 216 ? -8.395 -7.485 -0.953 1.00 79.25 216 ILE A CA 1
ATOM 1714 C C . ILE A 1 216 ? -9.112 -7.067 0.325 1.00 79.25 216 ILE A C 1
ATOM 1716 O O . ILE A 1 216 ? -9.393 -5.885 0.523 1.00 79.25 216 ILE A O 1
ATOM 1720 N N . ASP A 1 217 ? -9.441 -8.029 1.166 1.00 80.69 217 ASP A N 1
ATOM 1721 C CA . ASP A 1 217 ? -9.843 -7.781 2.538 1.00 80.69 217 ASP A CA 1
ATOM 1722 C C . ASP A 1 217 ? -8.713 -8.208 3.481 1.00 80.69 217 ASP A C 1
ATOM 1724 O O . ASP A 1 217 ? -7.692 -8.768 3.072 1.00 80.69 217 ASP A O 1
ATOM 1728 N N . VAL A 1 218 ? -8.885 -7.926 4.770 1.00 83.62 218 VAL A N 1
ATOM 1729 C CA . VAL A 1 218 ? -7.895 -8.285 5.794 1.00 83.62 218 VAL A CA 1
ATOM 1730 C C . VAL A 1 218 ? -7.603 -9.793 5.799 1.00 83.62 218 VAL A C 1
ATOM 1732 O O . VAL A 1 218 ? -6.483 -10.190 6.106 1.00 83.62 218 VAL A O 1
ATOM 1735 N N . ASN A 1 219 ? -8.557 -10.630 5.394 1.00 81.69 219 ASN A N 1
ATOM 1736 C CA . ASN A 1 219 ? -8.413 -12.083 5.395 1.00 81.69 219 ASN A CA 1
ATOM 1737 C C . ASN A 1 219 ? -7.519 -12.560 4.254 1.00 81.69 219 ASN A C 1
ATOM 1739 O O . ASN A 1 219 ? -6.540 -13.273 4.473 1.00 81.69 219 ASN A O 1
ATOM 1743 N N . ASN A 1 220 ? -7.807 -12.097 3.039 1.00 86.75 220 ASN A N 1
ATOM 1744 C CA . ASN A 1 220 ? -7.003 -12.366 1.854 1.00 86.75 220 ASN A CA 1
ATOM 1745 C C . ASN A 1 220 ? -5.599 -11.771 1.983 1.00 86.75 220 ASN A C 1
ATOM 1747 O O . ASN A 1 220 ? -4.647 -12.328 1.448 1.00 86.75 220 ASN A O 1
ATOM 1751 N N . PHE A 1 221 ? -5.441 -10.679 2.736 1.00 90.81 221 PHE A N 1
ATOM 1752 C CA . PHE A 1 221 ? -4.124 -10.145 3.075 1.00 90.81 221 PHE A CA 1
ATOM 1753 C C . PHE A 1 221 ? -3.302 -11.102 3.965 1.00 90.81 221 PHE A C 1
ATOM 1755 O O . PHE A 1 221 ? -2.073 -11.072 3.912 1.00 90.81 221 PHE A O 1
ATOM 1762 N N . SER A 1 222 ? -3.958 -11.978 4.739 1.00 91.94 222 SER A N 1
ATOM 1763 C CA . SER A 1 222 ? -3.335 -13.003 5.596 1.00 91.94 222 SER A CA 1
ATOM 1764 C C . SER A 1 222 ? -2.248 -12.442 6.530 1.00 91.94 222 SER A C 1
ATOM 1766 O O . SER A 1 222 ? -1.073 -12.798 6.405 1.00 91.94 222 SER A O 1
ATOM 1768 N N . PRO A 1 223 ? -2.602 -11.526 7.448 1.00 94.38 223 PRO A N 1
ATOM 1769 C CA . PRO A 1 223 ? -1.624 -10.851 8.283 1.00 94.38 223 PRO A CA 1
ATOM 1770 C C . PRO A 1 223 ? -0.993 -11.789 9.317 1.00 94.38 223 PRO A C 1
ATOM 1772 O O . PRO A 1 223 ? -1.679 -12.556 9.988 1.00 94.38 223 PRO A O 1
ATOM 1775 N N . ASN A 1 224 ? 0.320 -11.670 9.490 1.00 94.69 224 ASN A N 1
ATOM 1776 C CA . ASN A 1 224 ? 1.131 -12.465 10.417 1.00 94.69 224 ASN A CA 1
ATOM 1777 C C . ASN A 1 224 ? 1.871 -11.614 11.466 1.00 94.69 224 ASN A C 1
ATOM 1779 O O . ASN A 1 224 ? 2.476 -12.147 12.392 1.00 94.69 224 ASN A O 1
ATOM 1783 N N . GLN A 1 225 ? 1.833 -10.288 11.339 1.00 95.50 225 GLN A N 1
ATOM 1784 C CA . GLN A 1 225 ? 2.410 -9.365 12.308 1.00 95.50 225 GLN A CA 1
ATOM 1785 C C . GLN A 1 225 ? 1.544 -8.110 12.424 1.00 95.50 225 GLN A C 1
ATOM 1787 O O . GLN A 1 225 ? 0.952 -7.641 11.452 1.00 95.50 225 GLN A O 1
ATOM 1792 N N . MET A 1 226 ? 1.509 -7.537 13.630 1.00 94.00 226 MET A N 1
ATOM 1793 C CA . MET A 1 226 ? 0.773 -6.313 13.930 1.00 94.00 226 MET A CA 1
ATOM 1794 C C . MET A 1 226 ? 1.609 -5.319 14.732 1.00 94.00 226 MET A C 1
ATOM 1796 O O . MET A 1 226 ? 2.265 -5.673 15.716 1.00 94.00 226 MET A O 1
ATOM 1800 N N . VAL A 1 227 ? 1.537 -4.053 14.323 1.00 93.31 227 VAL A N 1
ATOM 1801 C CA . VAL A 1 227 ? 2.144 -2.912 15.011 1.00 93.31 227 VAL A CA 1
ATOM 1802 C C . VAL A 1 227 ? 1.096 -1.828 15.204 1.00 93.31 227 VAL A C 1
ATOM 1804 O O . VAL A 1 227 ? 0.408 -1.440 14.265 1.00 93.31 227 VAL A O 1
ATOM 1807 N N . ILE A 1 228 ? 0.991 -1.305 16.420 1.00 91.06 228 ILE A N 1
ATOM 1808 C CA . ILE A 1 228 ? 0.131 -0.166 16.7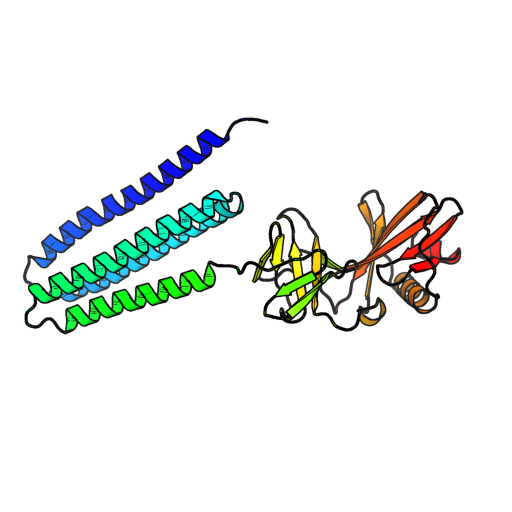35 1.00 91.06 228 ILE A CA 1
ATOM 1809 C C . ILE A 1 228 ? 1.008 1.073 16.836 1.00 91.06 228 ILE A C 1
ATOM 1811 O O . ILE A 1 228 ? 1.960 1.092 17.609 1.00 91.06 228 ILE A O 1
ATOM 1815 N N . GLN A 1 229 ? 0.666 2.111 16.082 1.00 90.19 229 GLN A N 1
ATOM 1816 C CA . GLN A 1 229 ? 1.305 3.415 16.141 1.00 90.19 229 GLN A CA 1
ATOM 1817 C C . GLN A 1 229 ? 0.350 4.441 16.748 1.00 90.19 229 GLN A C 1
ATOM 1819 O O . GLN A 1 229 ? -0.712 4.753 16.196 1.00 90.19 229 GLN A O 1
ATOM 1824 N N . GLU A 1 230 ? 0.747 4.994 17.888 1.00 83.56 230 GLU A N 1
ATOM 1825 C CA . GLU A 1 230 ? 0.021 6.083 18.530 1.00 83.56 230 GLU A CA 1
ATOM 1826 C C . GLU A 1 230 ? 0.339 7.446 17.896 1.00 83.56 230 GLU A C 1
ATOM 1828 O O . GLU A 1 230 ? 1.261 7.610 17.098 1.00 83.56 230 GLU A O 1
ATOM 1833 N N . ARG A 1 231 ? -0.433 8.474 18.269 1.00 78.06 231 ARG A N 1
ATOM 1834 C CA . ARG A 1 231 ? -0.296 9.836 17.726 1.00 78.06 231 ARG A CA 1
ATOM 1835 C C . ARG A 1 231 ? 1.070 10.477 18.006 1.00 78.06 231 ARG A C 1
ATOM 1837 O O . ARG A 1 231 ? 1.488 11.353 17.256 1.00 78.06 231 ARG A O 1
ATOM 1844 N N . ASN A 1 232 ? 1.748 10.059 19.072 1.00 79.81 232 ASN A N 1
ATOM 1845 C CA . ASN A 1 232 ? 3.105 10.496 19.410 1.00 79.81 232 ASN A CA 1
ATOM 1846 C C . ASN A 1 232 ? 4.194 9.796 18.566 1.00 79.81 232 ASN A C 1
ATOM 1848 O O . ASN A 1 232 ? 5.370 10.099 18.740 1.00 79.81 232 ASN A O 1
ATOM 1852 N N . GLY A 1 233 ? 3.816 8.879 17.668 1.00 80.31 233 GLY A N 1
ATOM 1853 C CA . GLY A 1 233 ? 4.731 8.105 16.833 1.00 80.31 233 GLY A CA 1
ATOM 1854 C C . GLY A 1 233 ? 5.304 6.861 17.513 1.00 80.31 233 GLY A C 1
ATOM 1855 O O . GLY A 1 233 ? 6.058 6.137 16.872 1.00 80.31 233 GLY A O 1
ATOM 1856 N N . THR A 1 234 ? 4.953 6.586 18.774 1.00 84.00 234 THR A N 1
ATOM 1857 C CA . THR A 1 234 ? 5.380 5.366 19.464 1.00 84.00 234 THR A CA 1
ATOM 1858 C C . THR A 1 234 ? 4.743 4.150 18.808 1.00 84.00 234 THR A C 1
ATOM 1860 O O . THR A 1 234 ? 3.522 4.084 18.654 1.00 84.00 234 THR A O 1
ATOM 1863 N N . GLU A 1 235 ? 5.589 3.191 18.440 1.00 88.62 235 GLU A N 1
ATOM 1864 C CA . GLU A 1 235 ? 5.184 1.913 17.873 1.00 88.62 235 GLU A CA 1
ATOM 1865 C C . GLU A 1 235 ? 5.231 0.823 18.943 1.00 88.62 235 GLU A C 1
ATOM 1867 O O . GLU A 1 235 ? 6.205 0.697 19.689 1.00 88.62 235 GLU A O 1
ATOM 1872 N N . LYS A 1 236 ? 4.166 0.028 19.015 1.00 88.12 236 LYS A N 1
ATOM 1873 C CA . LYS A 1 236 ? 4.060 -1.136 19.887 1.00 88.12 236 LYS A CA 1
ATOM 1874 C C . LYS A 1 236 ? 3.801 -2.373 19.042 1.00 88.12 236 LYS A C 1
ATOM 1876 O O . LYS A 1 236 ? 2.780 -2.458 18.360 1.00 88.12 236 LYS A O 1
ATOM 1881 N N . GLN A 1 237 ? 4.706 -3.344 19.117 1.00 89.44 237 GLN A N 1
ATOM 1882 C CA . GLN A 1 237 ? 4.485 -4.655 18.521 1.00 89.44 237 GLN A CA 1
ATOM 1883 C C . GLN A 1 237 ? 3.469 -5.440 19.351 1.00 89.44 237 GLN A C 1
ATOM 1885 O O . GLN A 1 237 ? 3.509 -5.429 20.585 1.00 89.44 237 GLN A O 1
ATOM 1890 N N . VAL A 1 238 ? 2.557 -6.119 18.665 1.00 88.75 238 VAL A N 1
ATOM 1891 C CA . VAL A 1 238 ? 1.505 -6.910 19.298 1.00 88.75 238 VAL A CA 1
ATOM 1892 C C . VAL A 1 238 ? 1.770 -8.395 19.079 1.00 88.75 238 VAL A C 1
ATOM 1894 O O . VAL A 1 238 ? 2.262 -8.800 18.029 1.00 88.75 238 VAL A O 1
ATOM 1897 N N . ASN A 1 239 ? 1.487 -9.208 20.099 1.00 89.88 239 ASN A N 1
ATOM 1898 C CA . ASN A 1 239 ? 1.678 -10.655 20.030 1.00 89.88 239 ASN A CA 1
ATOM 1899 C C . ASN A 1 239 ? 0.664 -11.328 19.084 1.00 89.88 239 ASN A C 1
ATOM 1901 O O . ASN A 1 239 ? -0.403 -10.777 18.802 1.00 89.88 239 ASN A O 1
ATOM 1905 N N . GLN A 1 240 ? 0.985 -12.550 18.648 1.00 90.25 240 GLN A N 1
ATOM 1906 C CA . GLN A 1 240 ? 0.161 -13.300 17.696 1.00 90.25 240 GLN A CA 1
ATOM 1907 C C . GLN A 1 240 ? -1.270 -13.528 18.199 1.00 90.25 240 GLN A C 1
ATOM 1909 O O . GLN A 1 240 ? -2.221 -13.270 17.476 1.00 90.25 240 GLN A O 1
ATOM 1914 N N . LYS A 1 241 ? -1.440 -13.901 19.475 1.00 89.88 241 LYS A N 1
ATOM 1915 C CA . LYS A 1 241 ? -2.761 -14.140 20.082 1.00 89.88 241 LYS A CA 1
ATOM 1916 C C . LYS A 1 241 ? -3.705 -12.939 19.933 1.00 89.88 241 LYS A C 1
ATOM 1918 O O . LYS A 1 241 ? -4.898 -13.102 19.688 1.00 89.88 241 LYS A O 1
ATOM 1923 N N . ASN A 1 242 ? -3.181 -11.731 20.114 1.00 88.81 242 ASN A N 1
ATOM 1924 C CA . ASN A 1 242 ? -3.943 -10.494 19.994 1.00 88.81 242 ASN A CA 1
ATOM 1925 C C . ASN A 1 242 ? -4.216 -10.121 18.526 1.00 88.81 242 ASN A C 1
ATOM 1927 O O . ASN A 1 242 ? -5.275 -9.561 18.248 1.00 88.81 242 ASN A O 1
ATOM 1931 N N . LEU A 1 243 ? -3.303 -10.442 17.603 1.00 90.25 243 LEU A N 1
ATOM 1932 C CA . LEU A 1 243 ? -3.540 -10.334 16.160 1.00 90.25 243 LEU A CA 1
ATOM 1933 C C . LEU A 1 243 ? -4.670 -11.276 15.721 1.00 90.25 243 LEU A C 1
ATOM 1935 O O . LEU A 1 243 ? -5.648 -10.801 15.154 1.00 90.25 243 LEU A O 1
ATOM 1939 N N . ASP A 1 244 ? -4.592 -12.564 16.059 1.00 89.81 244 ASP A N 1
ATOM 1940 C CA . ASP A 1 244 ? -5.610 -13.564 15.702 1.00 89.81 244 ASP A CA 1
ATOM 1941 C C . ASP A 1 244 ? -6.996 -13.143 16.204 1.00 89.81 244 ASP A C 1
ATOM 1943 O O . ASP A 1 244 ? -7.993 -13.213 15.485 1.00 89.81 244 ASP A O 1
ATOM 1947 N N . ARG A 1 245 ? -7.052 -12.623 17.437 1.00 87.75 245 ARG A N 1
ATOM 1948 C CA . ARG A 1 245 ? -8.286 -12.096 18.021 1.00 87.75 245 ARG A CA 1
ATOM 1949 C C . ARG A 1 245 ? -8.810 -10.879 17.254 1.00 87.75 245 ARG A C 1
ATOM 1951 O O . ARG A 1 245 ? -10.013 -10.786 17.037 1.00 87.75 245 ARG A O 1
ATOM 1958 N N . LEU A 1 246 ? -7.939 -9.957 16.839 1.00 87.88 246 LEU A N 1
ATOM 1959 C CA . LEU A 1 246 ? -8.334 -8.791 16.046 1.00 87.88 246 LEU A CA 1
ATOM 1960 C C . LEU A 1 246 ? -8.867 -9.190 14.664 1.00 87.88 246 LEU A C 1
ATOM 1962 O O . LEU A 1 246 ? -9.881 -8.636 14.246 1.00 87.88 246 LEU A O 1
ATOM 1966 N N . ILE A 1 247 ? -8.229 -10.153 13.989 1.00 88.62 247 ILE A N 1
ATOM 1967 C CA . ILE A 1 247 ? -8.696 -10.685 12.699 1.00 88.62 247 ILE A CA 1
ATOM 1968 C C . ILE A 1 247 ? -10.092 -11.286 12.875 1.00 88.62 247 ILE A C 1
ATOM 1970 O O . ILE A 1 247 ? -11.026 -10.838 12.217 1.00 88.62 247 ILE A O 1
ATOM 1974 N N . ALA A 1 248 ? -10.266 -12.199 13.836 1.00 88.12 248 ALA A N 1
ATOM 1975 C CA . ALA A 1 248 ? -11.553 -12.843 14.100 1.00 88.12 248 ALA A CA 1
ATOM 1976 C C . ALA A 1 248 ? -12.668 -11.823 14.387 1.00 88.12 248 ALA A C 1
ATOM 1978 O O . ALA A 1 248 ? -13.795 -11.963 13.918 1.00 88.12 248 ALA A O 1
ATOM 1979 N N . LEU A 1 249 ? -12.357 -10.752 15.119 1.00 85.62 249 LEU A N 1
ATOM 1980 C CA . LEU A 1 249 ? -13.312 -9.679 15.386 1.00 85.62 249 LEU A CA 1
ATOM 1981 C C . LEU A 1 249 ? -13.640 -8.875 14.130 1.00 85.62 249 LEU A C 1
ATOM 1983 O O . LEU A 1 249 ? -14.801 -8.520 13.923 1.00 85.62 249 LEU A O 1
ATOM 1987 N N . PHE A 1 250 ? -12.645 -8.601 13.288 1.00 86.00 250 PHE A N 1
ATOM 1988 C CA . PHE A 1 250 ? -12.858 -7.932 12.012 1.00 86.00 250 PHE A CA 1
ATOM 1989 C C . PHE A 1 250 ? -13.691 -8.760 11.045 1.00 86.00 250 PHE A C 1
ATOM 1991 O O . PHE A 1 250 ? -14.449 -8.181 10.274 1.00 86.00 250 PHE A O 1
ATOM 1998 N N . GLU A 1 251 ? -13.635 -10.084 11.126 1.00 84.38 251 GLU A N 1
ATOM 1999 C CA . GLU A 1 251 ? -14.481 -10.993 10.356 1.00 84.38 251 GLU A CA 1
ATOM 2000 C C . GLU A 1 251 ? -15.913 -11.047 10.893 1.00 84.38 251 GLU A C 1
ATOM 2002 O O . GLU A 1 251 ? -16.863 -10.766 10.162 1.00 84.38 251 GLU A O 1
ATOM 2007 N N . GLN A 1 252 ? -16.056 -11.372 12.180 1.00 86.88 252 GLN A N 1
ATOM 2008 C CA . GLN A 1 252 ? -17.333 -11.714 12.809 1.00 86.88 252 GLN A CA 1
ATOM 2009 C C . GLN A 1 252 ? -18.251 -10.507 12.998 1.00 86.88 252 GLN A C 1
ATOM 2011 O O . GLN A 1 252 ? -19.473 -10.650 12.951 1.00 86.88 252 GLN A O 1
ATOM 2016 N N . ASN A 1 253 ? -17.686 -9.316 13.219 1.00 86.19 253 ASN A N 1
ATOM 2017 C CA . ASN A 1 253 ? -18.506 -8.140 13.479 1.00 86.19 253 ASN A CA 1
ATOM 2018 C C . ASN A 1 253 ? -19.114 -7.581 12.183 1.00 86.19 253 ASN A C 1
ATOM 2020 O O . ASN A 1 253 ? -18.408 -7.429 11.172 1.00 86.19 253 ASN A O 1
ATOM 2024 N N . PRO A 1 254 ? -20.414 -7.228 12.199 1.00 86.75 254 PRO A N 1
ATOM 2025 C CA . PRO A 1 254 ? -21.061 -6.594 11.063 1.00 86.75 254 PRO A CA 1
ATOM 2026 C C . PRO A 1 254 ? -20.481 -5.199 10.819 1.00 86.75 254 PRO A C 1
ATOM 2028 O O . PRO A 1 254 ? -19.981 -4.528 11.725 1.00 86.75 254 PRO A O 1
ATOM 2031 N N . GLN A 1 255 ? -20.562 -4.748 9.568 1.00 90.06 255 GLN A N 1
ATOM 2032 C CA . GLN A 1 255 ? -20.173 -3.389 9.220 1.00 90.06 255 GLN A CA 1
ATOM 2033 C C . GLN A 1 255 ? -21.136 -2.381 9.857 1.00 90.06 255 GLN A C 1
ATOM 2035 O O . GLN A 1 255 ? -22.349 -2.463 9.672 1.00 90.06 255 GLN A O 1
ATOM 2040 N N . VAL A 1 256 ? -20.580 -1.392 10.553 1.00 90.88 256 VAL A N 1
ATOM 2041 C CA . VAL A 1 256 ? -21.312 -0.258 11.124 1.00 90.88 256 VAL A CA 1
ATOM 2042 C C . VAL A 1 256 ? -21.003 1.028 10.360 1.00 90.88 256 VAL A C 1
ATOM 2044 O O . VAL A 1 256 ? -20.015 1.133 9.627 1.00 90.88 256 VAL A O 1
ATOM 2047 N N . ALA A 1 257 ? -21.859 2.037 10.514 1.00 86.75 257 ALA A N 1
ATOM 2048 C CA . ALA A 1 257 ? -21.607 3.349 9.934 1.00 86.75 257 ALA A CA 1
ATOM 2049 C C . ALA A 1 257 ? -20.421 4.037 10.631 1.00 86.75 257 ALA A C 1
ATOM 2051 O O . ALA A 1 257 ? -20.295 3.995 11.853 1.00 86.75 257 ALA A O 1
ATOM 2052 N N . LYS A 1 258 ? -19.574 4.729 9.857 1.00 80.69 258 LYS A N 1
ATOM 2053 C CA . LYS A 1 258 ? -18.522 5.586 10.426 1.00 80.69 258 LYS A CA 1
ATOM 2054 C C . LYS A 1 258 ? -19.154 6.700 11.274 1.00 80.69 258 LYS A C 1
ATOM 2056 O O . LYS A 1 258 ? -20.130 7.302 10.814 1.00 80.69 258 LYS A O 1
ATOM 2061 N N . PRO A 1 259 ? -18.587 7.037 12.446 1.00 75.94 259 PRO A N 1
ATOM 2062 C CA . PRO A 1 259 ? -19.081 8.147 13.256 1.00 75.94 259 PRO A CA 1
ATOM 2063 C C . PRO A 1 259 ? -18.942 9.462 12.472 1.00 75.94 259 PRO A C 1
ATOM 2065 O O . PRO A 1 259 ? -17.844 9.831 12.055 1.00 75.94 259 PRO A O 1
ATOM 2068 N N . LYS A 1 260 ? -20.066 10.149 12.217 1.00 73.50 260 LYS A N 1
ATOM 2069 C CA . LYS A 1 260 ? -20.111 11.360 11.367 1.00 73.50 260 LYS A CA 1
ATOM 2070 C C . LYS A 1 260 ? -19.993 12.671 12.146 1.00 73.50 260 LYS A C 1
ATOM 2072 O O . LYS A 1 260 ? -19.467 13.640 11.611 1.00 73.50 260 LYS A O 1
ATOM 2077 N N . SER A 1 261 ? -20.504 12.714 13.373 1.00 70.25 261 SER A N 1
ATOM 2078 C CA . SER A 1 261 ? -20.665 13.950 14.158 1.00 70.25 261 SER A CA 1
ATOM 2079 C C . SER A 1 261 ? -19.961 13.919 15.512 1.00 70.25 261 SER A C 1
ATOM 2081 O O . SER A 1 261 ? -19.910 14.937 16.199 1.00 70.25 261 SER A O 1
ATOM 2083 N N . GLU A 1 262 ? -19.431 12.767 15.916 1.00 77.19 262 GLU A N 1
ATOM 2084 C CA . GLU A 1 262 ? -18.840 12.606 17.239 1.00 77.19 262 GLU A CA 1
ATOM 2085 C C . GLU A 1 262 ? -17.395 13.092 17.284 1.00 77.19 262 GLU A C 1
ATOM 2087 O O . GLU A 1 262 ? -16.596 12.876 16.367 1.00 77.19 262 GLU A O 1
ATOM 2092 N N . LYS A 1 263 ? -17.036 13.736 18.396 1.00 84.06 263 LYS A N 1
ATOM 2093 C CA . LYS A 1 263 ? -15.672 14.200 18.625 1.00 84.06 263 LYS A CA 1
ATOM 2094 C C . LYS A 1 263 ? -14.764 12.996 18.871 1.00 84.06 263 LYS A C 1
ATOM 2096 O O . LYS A 1 263 ? -14.924 12.275 19.852 1.00 84.06 263 LYS A O 1
ATOM 2101 N N . ILE A 1 264 ? -13.765 12.824 18.010 1.00 84.50 264 ILE A N 1
ATOM 2102 C CA . ILE A 1 264 ? -12.711 11.823 18.192 1.00 84.50 264 ILE A CA 1
ATOM 2103 C C . ILE A 1 264 ? -11.790 12.281 19.329 1.00 84.50 264 ILE A C 1
ATOM 2105 O O . ILE A 1 264 ? -11.169 13.342 19.243 1.00 84.50 264 ILE A O 1
ATOM 2109 N N . VAL A 1 265 ? -11.694 11.481 20.392 1.00 86.75 265 VAL A N 1
ATOM 2110 C CA . VAL A 1 265 ? -10.843 11.762 21.563 1.00 86.75 265 VAL A CA 1
ATOM 2111 C C . VAL A 1 265 ? -9.517 11.006 21.522 1.00 86.75 265 VAL A C 1
ATOM 2113 O O . VAL A 1 265 ? -8.529 11.478 22.079 1.00 86.75 265 VAL A O 1
ATOM 2116 N N . ARG A 1 266 ? -9.457 9.862 20.828 1.00 83.69 266 ARG A N 1
ATOM 2117 C CA . ARG A 1 266 ? -8.210 9.121 20.582 1.00 83.69 266 ARG A CA 1
ATOM 2118 C C . ARG A 1 266 ? -8.235 8.500 19.192 1.00 83.69 266 ARG A C 1
ATOM 2120 O O . ARG A 1 266 ? -9.265 8.000 18.751 1.00 83.69 266 ARG A O 1
ATOM 2127 N N . SER A 1 267 ? -7.082 8.504 18.536 1.00 86.56 267 SER A N 1
ATOM 2128 C CA . SER A 1 267 ? -6.860 7.810 17.270 1.00 86.56 267 SER A CA 1
ATOM 2129 C C . SER A 1 267 ? -5.501 7.121 17.284 1.00 86.56 267 SER A C 1
ATOM 2131 O O . SER A 1 267 ? -4.525 7.726 17.736 1.00 86.56 267 SER A O 1
ATOM 2133 N N . ALA A 1 268 ? -5.428 5.906 16.755 1.00 88.38 268 ALA A N 1
ATOM 2134 C CA . ALA A 1 268 ? -4.176 5.191 16.516 1.00 88.38 268 ALA A CA 1
ATOM 2135 C C . ALA A 1 268 ? -4.213 4.532 15.133 1.00 88.38 268 ALA A C 1
ATOM 2137 O O . ALA A 1 268 ? -5.290 4.230 14.615 1.00 88.38 268 ALA A O 1
ATOM 2138 N N . ALA A 1 269 ? -3.047 4.326 14.529 1.00 90.62 269 ALA A N 1
ATOM 2139 C CA . ALA A 1 269 ? -2.920 3.511 13.328 1.00 90.62 269 ALA A CA 1
ATOM 2140 C C . ALA A 1 269 ? -2.544 2.084 13.737 1.00 90.62 269 ALA A C 1
ATOM 2142 O O . ALA A 1 269 ? -1.639 1.892 14.542 1.00 90.62 269 ALA A O 1
ATOM 2143 N N . VAL A 1 270 ? -3.235 1.092 13.190 1.00 92.38 270 VAL A N 1
ATOM 2144 C CA . VAL A 1 270 ? -2.891 -0.322 13.337 1.00 92.38 270 VAL A CA 1
ATOM 2145 C C . VAL A 1 270 ? -2.364 -0.783 11.987 1.00 92.38 270 VAL A C 1
ATOM 2147 O O . VAL A 1 270 ? -3.095 -0.763 10.998 1.00 92.38 270 VAL A O 1
ATOM 2150 N N . TYR A 1 271 ? -1.088 -1.143 11.939 1.00 94.06 271 TYR A N 1
ATOM 2151 C CA . TYR A 1 271 ? -0.440 -1.682 10.754 1.00 94.06 271 TYR A CA 1
ATOM 2152 C C . TYR A 1 271 ? -0.377 -3.199 10.850 1.00 94.06 271 TYR A C 1
ATOM 2154 O O . TYR A 1 271 ? 0.146 -3.739 11.827 1.00 94.06 271 TYR A O 1
ATOM 2162 N N . LEU A 1 272 ? -0.890 -3.868 9.827 1.00 95.19 272 LEU A N 1
ATOM 2163 C CA . LEU A 1 272 ? -0.782 -5.306 9.648 1.00 95.19 272 LEU A CA 1
ATOM 2164 C C . LEU A 1 272 ? 0.244 -5.596 8.556 1.00 95.19 272 LEU A C 1
ATOM 2166 O O . LEU A 1 272 ? 0.300 -4.896 7.544 1.00 95.19 272 LEU A O 1
ATOM 2170 N N . PHE A 1 273 ? 1.037 -6.637 8.752 1.00 95.38 273 PHE A N 1
ATOM 2171 C CA . PHE A 1 273 ? 2.053 -7.100 7.813 1.00 95.38 273 PHE A CA 1
ATOM 2172 C C . PHE A 1 273 ? 1.742 -8.539 7.417 1.00 95.38 273 PHE A C 1
ATOM 2174 O O . PHE A 1 273 ? 1.078 -9.248 8.173 1.00 95.38 273 PHE A O 1
ATOM 2181 N N . SER A 1 274 ? 2.194 -8.938 6.233 1.00 94.88 274 SER A N 1
ATOM 2182 C CA . SER A 1 274 ? 1.987 -10.267 5.667 1.00 94.88 274 SER A CA 1
ATOM 2183 C C . SER A 1 274 ? 3.264 -10.712 4.969 1.00 94.88 274 SER A C 1
ATOM 2185 O O . SER A 1 274 ? 3.910 -9.906 4.303 1.00 94.88 274 SER A O 1
ATOM 2187 N N . ASP A 1 275 ? 3.605 -11.996 5.057 1.00 93.94 275 ASP A N 1
ATOM 2188 C CA . ASP A 1 275 ? 4.703 -12.561 4.260 1.00 93.94 275 ASP A CA 1
ATOM 2189 C C . ASP A 1 275 ? 4.358 -12.616 2.766 1.00 93.94 275 ASP A C 1
ATOM 2191 O O . ASP A 1 275 ? 5.248 -12.685 1.918 1.00 93.94 275 ASP A O 1
ATOM 2195 N N . GLN A 1 276 ? 3.064 -12.583 2.431 1.00 92.50 276 GLN A N 1
ATOM 2196 C CA . GLN A 1 276 ? 2.603 -12.644 1.048 1.00 92.50 276 GLN A CA 1
ATOM 2197 C C . GLN A 1 276 ? 2.767 -11.310 0.329 1.00 92.50 276 GLN A C 1
ATOM 2199 O O . GLN A 1 276 ? 2.895 -11.310 -0.890 1.00 92.50 276 GLN A O 1
ATOM 2204 N N . TYR A 1 277 ? 2.761 -10.187 1.054 1.00 93.12 277 TYR A N 1
ATOM 2205 C CA . TYR A 1 277 ? 2.699 -8.849 0.474 1.00 93.12 277 TYR A CA 1
ATOM 2206 C C . TYR A 1 277 ? 3.773 -7.918 1.063 1.00 93.12 277 TYR A C 1
ATOM 2208 O O . TYR A 1 277 ? 3.879 -7.779 2.275 1.00 93.12 277 TYR A O 1
ATOM 2216 N N . PRO A 1 278 ? 4.527 -7.176 0.233 1.00 92.06 278 PRO A N 1
ATOM 2217 C CA . PRO A 1 278 ? 5.612 -6.296 0.672 1.00 92.06 278 PRO A CA 1
ATOM 2218 C C . PRO A 1 278 ? 5.106 -4.916 1.122 1.00 92.06 278 PRO A C 1
ATOM 2220 O O . PRO A 1 278 ? 5.882 -3.970 1.265 1.00 92.06 278 PRO A O 1
ATOM 2223 N N . PHE A 1 279 ? 3.793 -4.767 1.269 1.00 93.56 279 PHE A N 1
ATOM 2224 C CA . PHE A 1 279 ? 3.127 -3.571 1.758 1.00 93.56 279 PHE A CA 1
ATOM 2225 C C . PHE A 1 279 ? 2.438 -3.886 3.079 1.00 93.56 279 PHE A C 1
ATOM 2227 O O . PHE A 1 279 ? 2.070 -5.029 3.340 1.00 93.56 279 PHE A O 1
ATOM 2234 N N . ARG A 1 280 ? 2.248 -2.864 3.910 1.00 94.50 280 ARG A N 1
ATOM 2235 C CA . ARG A 1 280 ? 1.499 -2.996 5.161 1.00 94.50 280 ARG A CA 1
ATOM 2236 C C . ARG A 1 280 ? 0.065 -2.522 4.957 1.00 94.50 280 ARG A C 1
ATOM 2238 O O . ARG A 1 280 ? -0.185 -1.577 4.208 1.00 94.50 280 ARG A O 1
ATOM 2245 N N . TRP A 1 281 ? -0.862 -3.176 5.643 1.00 94.12 281 TRP A N 1
ATOM 2246 C CA . TRP A 1 281 ? -2.273 -2.815 5.681 1.00 94.12 281 TRP A CA 1
ATOM 2247 C C . TRP A 1 281 ? -2.543 -1.886 6.859 1.00 94.12 281 TRP A C 1
ATOM 2249 O O . TRP A 1 281 ? -2.109 -2.153 7.976 1.00 94.12 281 TRP A O 1
ATOM 2259 N N . LYS A 1 282 ? -3.273 -0.799 6.645 1.00 93.12 282 LYS A N 1
ATOM 2260 C CA . LYS A 1 282 ? -3.542 0.242 7.629 1.00 93.12 282 LYS A CA 1
ATOM 2261 C C . LYS A 1 282 ? -5.007 0.224 8.027 1.00 93.12 282 LYS A C 1
ATOM 2263 O O . LYS A 1 282 ? -5.882 0.595 7.247 1.00 93.12 282 LYS A O 1
ATOM 2268 N N . LEU A 1 283 ? -5.243 -0.081 9.295 1.00 92.19 283 LEU A N 1
ATOM 2269 C CA . LEU A 1 283 ? -6.508 0.171 9.968 1.00 92.19 283 LEU A CA 1
ATOM 2270 C C . LEU A 1 283 ? -6.372 1.425 10.841 1.00 92.19 283 LEU A C 1
ATOM 2272 O O . LEU A 1 283 ? -5.307 1.728 11.383 1.00 92.19 283 LEU A O 1
ATOM 2276 N N . ALA A 1 284 ? -7.456 2.170 10.996 1.00 90.31 284 ALA A N 1
ATOM 2277 C CA . ALA A 1 284 ? -7.555 3.260 11.950 1.00 90.31 284 ALA A CA 1
ATOM 2278 C C . ALA A 1 284 ? -8.395 2.811 13.145 1.00 90.31 284 ALA A C 1
ATOM 2280 O O . ALA A 1 284 ? -9.547 2.407 12.997 1.00 90.31 284 ALA A O 1
ATOM 2281 N N . TYR A 1 285 ? -7.813 2.918 14.332 1.00 89.69 285 TYR A N 1
ATOM 2282 C CA . TYR A 1 285 ? -8.540 2.836 15.587 1.00 89.69 285 TYR A CA 1
ATOM 2283 C C . TYR A 1 285 ? -9.026 4.230 15.976 1.00 89.69 285 TYR A C 1
ATOM 2285 O O . TYR A 1 285 ? -8.244 5.186 15.976 1.00 89.69 285 TYR A O 1
ATOM 2293 N N . ILE A 1 286 ? -10.305 4.346 16.320 1.00 89.06 286 ILE A N 1
ATOM 2294 C CA . ILE A 1 286 ? -10.962 5.599 16.691 1.00 89.06 286 ILE A CA 1
ATOM 2295 C C . ILE A 1 286 ? -11.721 5.380 17.993 1.00 89.06 286 ILE A C 1
ATOM 2297 O O . ILE A 1 286 ? -12.490 4.434 18.110 1.00 89.06 286 ILE A O 1
ATOM 2301 N N . LYS A 1 287 ? -11.542 6.291 18.949 1.00 88.31 287 LYS A N 1
ATOM 2302 C CA . LYS A 1 287 ? -12.365 6.393 20.154 1.00 88.31 287 LYS A CA 1
ATOM 2303 C C . LYS A 1 287 ? -13.097 7.728 20.158 1.00 88.31 287 LYS A C 1
ATOM 2305 O O . LYS A 1 287 ? -12.455 8.768 19.961 1.00 88.31 287 LYS A O 1
ATOM 2310 N N . THR A 1 288 ? -14.399 7.710 20.403 1.00 90.25 288 THR A N 1
ATOM 2311 C CA . THR A 1 288 ? -15.238 8.911 20.457 1.00 90.25 288 THR A CA 1
ATOM 2312 C C . THR A 1 288 ? -15.439 9.392 21.894 1.00 90.25 288 THR A C 1
ATOM 2314 O O . THR A 1 288 ? -15.025 8.744 22.859 1.00 90.25 288 THR A O 1
ATOM 2317 N N . SER A 1 289 ? -16.018 10.583 22.053 1.00 88.19 289 SER A N 1
ATOM 2318 C CA . SER A 1 289 ? -16.311 11.173 23.363 1.00 88.19 289 SER A CA 1
ATOM 2319 C C . SER A 1 289 ? -17.315 10.376 24.194 1.00 88.19 289 SER A C 1
ATOM 2321 O O . SER A 1 289 ? -17.308 10.519 25.411 1.00 88.19 289 SER A O 1
ATOM 2323 N N . ASN A 1 290 ? -18.136 9.540 23.553 1.00 87.75 290 ASN A N 1
ATOM 2324 C CA . ASN A 1 290 ? -19.126 8.683 24.212 1.00 87.75 290 ASN A CA 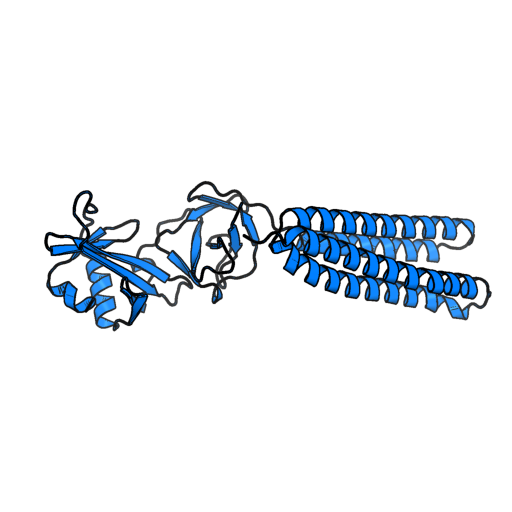1
ATOM 2325 C C . ASN A 1 290 ? -18.529 7.345 24.678 1.00 87.75 290 ASN A C 1
ATOM 2327 O O . ASN A 1 290 ? -19.257 6.452 25.086 1.00 87.75 290 ASN A O 1
ATOM 2331 N N . ASP A 1 291 ? -17.202 7.213 24.615 1.00 86.06 291 ASP A N 1
ATOM 2332 C CA . ASP A 1 291 ? -16.456 5.981 24.872 1.00 86.06 291 ASP A CA 1
ATOM 2333 C C . ASP A 1 291 ? -16.620 4.881 23.810 1.00 86.06 291 ASP A C 1
ATOM 2335 O O . ASP A 1 291 ? -15.949 3.853 23.917 1.00 86.06 291 ASP A O 1
ATOM 2339 N N . ASP A 1 292 ? -17.379 5.133 22.736 1.00 88.50 292 ASP A N 1
ATOM 2340 C CA . ASP A 1 292 ? -17.481 4.229 21.590 1.00 88.50 292 ASP A CA 1
ATOM 2341 C C . ASP A 1 292 ? -16.145 4.084 20.865 1.00 88.50 292 ASP A C 1
ATOM 2343 O O . ASP A 1 292 ? -15.360 5.031 20.711 1.00 88.50 292 ASP A O 1
ATOM 2347 N N . ARG A 1 293 ? -15.882 2.866 20.399 1.00 87.50 293 ARG A N 1
ATOM 2348 C CA . ARG A 1 293 ? -14.606 2.477 19.804 1.00 87.50 293 ARG A CA 1
ATOM 2349 C C . ARG A 1 293 ? -14.850 1.812 18.473 1.00 87.50 293 ARG A C 1
ATOM 2351 O O . ARG A 1 293 ? -15.717 0.956 18.350 1.00 87.50 293 ARG A O 1
ATOM 2358 N N . TYR A 1 294 ? -14.044 2.183 17.494 1.00 89.88 294 TYR A N 1
ATOM 2359 C CA . TYR A 1 294 ? -14.176 1.706 16.133 1.00 89.88 294 TYR A CA 1
ATOM 2360 C C . TYR A 1 294 ? -12.820 1.291 15.587 1.00 89.88 294 TYR A C 1
ATOM 2362 O O . TYR A 1 294 ? -11.808 1.954 15.832 1.00 89.88 294 TYR A O 1
ATOM 2370 N N . LEU A 1 295 ? -12.822 0.224 14.797 1.00 90.25 295 LEU A N 1
ATOM 2371 C CA . LEU A 1 295 ? -11.713 -0.140 13.926 1.00 90.25 295 LEU A CA 1
ATOM 2372 C C . LEU A 1 295 ? -12.197 -0.017 12.487 1.00 90.25 295 LEU A C 1
ATOM 2374 O O . LEU A 1 295 ? -13.255 -0.537 12.133 1.00 90.25 295 LEU A O 1
ATOM 2378 N N . THR A 1 296 ? -11.459 0.717 11.665 1.00 89.25 296 THR A N 1
ATOM 2379 C CA . THR A 1 296 ? -11.888 1.012 10.301 1.00 89.25 296 THR A CA 1
ATOM 2380 C C . THR A 1 296 ? -10.760 0.888 9.300 1.00 89.25 296 THR A C 1
ATOM 2382 O O . THR A 1 296 ? -9.661 1.379 9.531 1.00 89.25 296 THR A O 1
ATOM 2385 N N . ASP A 1 297 ? -11.080 0.348 8.133 1.00 87.50 297 ASP A N 1
ATOM 2386 C CA . ASP A 1 297 ? -10.330 0.586 6.905 1.00 87.50 297 ASP A CA 1
ATOM 2387 C C . ASP A 1 297 ? -11.185 1.402 5.917 1.00 87.50 297 ASP A C 1
ATOM 2389 O O . ASP A 1 297 ? -12.101 2.151 6.308 1.00 87.50 297 ASP A O 1
ATOM 2393 N N . ASN A 1 298 ? -10.840 1.343 4.633 1.00 82.00 298 ASN A N 1
ATOM 2394 C CA . ASN A 1 298 ? -11.579 2.041 3.593 1.00 82.00 298 ASN A CA 1
ATOM 2395 C C . ASN A 1 298 ? -12.920 1.364 3.238 1.00 82.00 298 ASN A C 1
ATOM 2397 O O . ASN A 1 298 ? -13.829 2.064 2.794 1.00 82.00 298 ASN A O 1
ATOM 2401 N N . ASN A 1 299 ? -13.065 0.061 3.488 1.00 82.50 299 ASN A N 1
ATOM 2402 C CA . ASN A 1 299 ? -14.190 -0.772 3.055 1.00 82.50 299 ASN A CA 1
ATOM 2403 C C . ASN A 1 299 ? -15.146 -1.125 4.207 1.00 82.50 299 ASN A C 1
ATOM 2405 O O . ASN A 1 299 ? -16.361 -1.132 4.019 1.00 82.50 299 ASN A O 1
ATOM 2409 N N . LYS A 1 300 ? -14.611 -1.367 5.406 1.00 87.56 300 LYS A N 1
ATOM 2410 C CA . LYS A 1 300 ? -15.323 -1.856 6.584 1.00 87.56 300 LYS A CA 1
ATOM 2411 C C . LYS A 1 300 ? -14.987 -1.023 7.821 1.00 87.56 300 LYS A C 1
ATOM 2413 O O . LYS A 1 300 ? -13.854 -0.601 8.063 1.00 87.56 300 LYS A O 1
ATOM 2418 N N . THR A 1 301 ? -16.012 -0.792 8.629 1.00 91.00 301 THR A N 1
ATOM 2419 C CA . THR A 1 301 ? -15.905 -0.220 9.971 1.00 91.00 301 THR A CA 1
ATOM 2420 C C . THR A 1 301 ? -16.635 -1.153 10.915 1.00 91.00 301 THR A C 1
ATOM 2422 O O . THR A 1 301 ? -17.763 -1.535 10.623 1.00 91.00 301 THR A O 1
ATOM 2425 N N . ILE A 1 302 ? -16.002 -1.518 12.023 1.00 90.75 302 ILE A N 1
ATOM 2426 C CA . ILE A 1 302 ? -16.607 -2.317 13.091 1.00 90.75 302 ILE A CA 1
ATOM 2427 C C . ILE A 1 302 ? -16.592 -1.515 14.390 1.00 90.75 302 ILE A C 1
ATOM 2429 O O . ILE A 1 302 ? -15.696 -0.690 14.593 1.00 90.75 302 ILE A O 1
ATOM 2433 N N . GLN A 1 303 ? -17.566 -1.762 15.261 1.00 89.19 303 GLN A N 1
ATOM 2434 C CA . GLN A 1 303 ? -17.558 -1.263 16.635 1.00 89.19 303 GLN A CA 1
ATOM 2435 C C . GLN A 1 303 ? -16.869 -2.291 17.538 1.00 89.19 303 GLN A C 1
ATOM 2437 O O . GLN A 1 303 ? -16.994 -3.493 17.320 1.00 89.19 303 GLN A O 1
ATOM 2442 N N . LEU A 1 304 ? -16.103 -1.812 18.514 1.00 85.62 304 LEU A N 1
ATOM 2443 C CA . LEU A 1 304 ? -15.333 -2.629 19.443 1.00 85.62 304 LEU A CA 1
ATOM 2444 C C . LEU A 1 304 ? -15.959 -2.571 20.843 1.00 85.62 304 LEU A C 1
ATOM 2446 O O . LEU A 1 304 ? -16.287 -1.481 21.313 1.00 85.62 304 LEU A O 1
ATOM 2450 N N . ASP A 1 305 ? -16.066 -3.715 21.516 1.00 77.19 305 ASP A N 1
ATOM 2451 C CA . ASP A 1 305 ? -16.522 -3.820 22.907 1.00 77.19 305 ASP A CA 1
ATOM 2452 C C . ASP A 1 305 ? -15.388 -3.582 23.937 1.00 77.19 305 ASP A C 1
ATOM 2454 O O . ASP A 1 305 ? -14.259 -3.202 23.602 1.00 77.19 305 ASP A O 1
ATOM 2458 N N . ASP A 1 306 ? -15.691 -3.723 25.232 1.00 65.00 306 ASP A N 1
ATOM 2459 C CA . ASP A 1 306 ? -14.747 -3.432 26.319 1.00 65.00 306 ASP A CA 1
ATOM 2460 C C . ASP A 1 306 ? -13.604 -4.445 26.472 1.00 65.00 306 ASP A C 1
ATOM 2462 O O . ASP A 1 306 ? -12.507 -4.067 26.901 1.00 65.00 306 ASP A O 1
ATOM 2466 N N . GLU A 1 307 ? -13.789 -5.702 26.061 1.00 54.22 307 GLU A N 1
ATOM 2467 C CA . GLU A 1 307 ? -12.723 -6.712 26.123 1.00 54.22 307 GLU A CA 1
ATOM 2468 C C . GLU A 1 307 ? -11.567 -6.402 25.152 1.00 54.22 307 GLU A C 1
ATOM 2470 O O . GLU A 1 307 ? -10.409 -6.767 25.380 1.00 54.22 307 GLU A O 1
ATOM 2475 N N . LEU A 1 308 ? -11.873 -5.662 24.088 1.00 54.03 308 LEU A N 1
ATOM 2476 C CA . LEU A 1 308 ? -10.995 -5.303 22.977 1.00 54.03 308 LEU A CA 1
ATOM 2477 C C . LEU A 1 308 ? -9.920 -4.259 23.316 1.00 54.03 308 LEU A C 1
ATOM 2479 O O . LEU A 1 308 ? -8.903 -4.153 22.625 1.00 54.03 308 LEU A O 1
ATOM 2483 N N . LEU A 1 309 ? -10.084 -3.525 24.419 1.00 56.50 309 LEU A N 1
ATOM 2484 C CA . LEU A 1 309 ? -9.099 -2.545 24.890 1.00 56.50 309 LEU A CA 1
ATOM 2485 C C . LEU A 1 309 ? -7.779 -3.206 25.320 1.00 56.50 309 LEU A C 1
ATOM 2487 O O . LEU A 1 309 ? -6.740 -2.550 25.302 1.00 56.50 309 LEU A O 1
ATOM 2491 N N . GLN A 1 310 ? -7.800 -4.493 25.690 1.00 59.72 310 GLN A N 1
ATOM 2492 C CA . GLN A 1 310 ? -6.594 -5.241 26.066 1.00 59.72 310 GLN A CA 1
ATOM 2493 C C . GLN A 1 310 ? -5.699 -5.585 24.867 1.00 59.72 310 GLN A C 1
ATOM 2495 O O . GLN A 1 310 ? -4.499 -5.763 25.042 1.00 59.72 310 GLN A O 1
ATOM 2500 N N . ILE A 1 311 ? -6.257 -5.648 23.653 1.00 61.22 311 ILE A N 1
ATOM 2501 C CA . ILE A 1 311 ? -5.498 -5.919 22.419 1.00 61.22 311 ILE A CA 1
ATOM 2502 C C . ILE A 1 311 ? -4.635 -4.708 22.043 1.00 61.22 311 ILE A C 1
ATOM 2504 O O . ILE A 1 311 ? -3.529 -4.867 21.527 1.00 61.22 311 ILE A O 1
ATOM 2508 N N . LEU A 1 312 ? -5.149 -3.504 22.323 1.00 62.56 312 LEU A N 1
ATOM 2509 C CA . LEU A 1 312 ? -4.530 -2.224 21.972 1.00 62.56 312 LEU A CA 1
ATOM 2510 C C . LEU A 1 312 ? -3.734 -1.575 23.120 1.00 62.56 312 LEU A C 1
ATOM 2512 O O . LEU A 1 312 ? -3.130 -0.520 22.916 1.00 62.56 312 LEU A O 1
ATOM 2516 N N . LYS A 1 313 ? -3.777 -2.155 24.324 1.00 58.78 313 LYS A N 1
ATOM 2517 C CA . LYS A 1 313 ? -3.008 -1.727 25.503 1.00 58.78 313 LYS A CA 1
ATOM 2518 C C . LYS A 1 313 ? -1.674 -2.430 25.571 1.00 58.78 313 LYS A C 1
ATOM 2520 O O . LYS A 1 313 ? -0.728 -1.800 26.088 1.00 58.78 313 LYS A O 1
#